Protein AF-A0A923UBF4-F1 (afdb_monomer_lite)

pLDDT: mean 89.64, std 10.94, range [40.44, 98.44]

Secondary structure (DSSP, 8-state):
-EEEEEEEHHHHHHHHHHS-B-EEETTEEHHHHSSEE-B-TTTHHHHHHHHTTT--S-EEEEEEEHHHHHHTT-EEEEEE-SSS-EEEEEES-B-GGGEEEEEEEEEETTEEEEPP--------S-TTT--HHHHHHHHHHHH-HHHHH-HHHHHHHEEEEEEEE-TTS-EEEHHHHHHHGGGSPP-TTPEEEEEEEEEEETTEEEEEEEEEETTEEEEEEEEEEEETTEEEEEEEEEEEPPP-

Sequence (244 aa):
MALLHIAHAEDWGATVSTGEYRVSTRGALLDEVGFIHASSSEQVGLVAGFAFAGDLADLVVLVIDDAELRSHGIAVRYQDGGNGTLYPHIFGALRSHFVSEVRPAGFVDGRFAWLRSGGAETFEGSIAETDVAGAVAAELRLLDPEVRRDRAAVDGMLAPDFTETGDSGRLCGRAEFLDAMGGVPSTTGVVMSGLEAQVPGPGLVLVRYVSTLHGSSMRRSSLWGQTTGGWRVQFHQGTALAKA

Structure (mmCIF, N/CA/C/O backbone):
data_AF-A0A923UBF4-F1
#
_entry.id   AF-A0A923UBF4-F1
#
loop_
_atom_site.group_PDB
_atom_site.id
_atom_site.type_symbol
_atom_site.label_atom_id
_atom_site.label_alt_id
_atom_site.label_comp_id
_atom_site.label_asym_id
_atom_site.label_entity_id
_atom_site.label_seq_id
_atom_site.pdbx_PDB_ins_code
_atom_site.Cartn_x
_atom_site.Cartn_y
_atom_site.Cartn_z
_atom_site.occupancy
_atom_site.B_iso_or_equiv
_atom_site.auth_seq_id
_atom_site.auth_comp_id
_atom_site.auth_asym_id
_atom_site.auth_atom_id
_atom_site.pdbx_PDB_model_num
ATOM 1 N N . MET A 1 1 ? -1.782 14.206 12.189 1.00 78.81 1 MET A N 1
ATOM 2 C CA . MET A 1 1 ? -1.199 12.843 12.121 1.00 78.81 1 MET A CA 1
ATOM 3 C C . MET A 1 1 ? -2.326 11.895 11.761 1.00 78.81 1 MET A C 1
ATOM 5 O O . MET A 1 1 ? -3.442 12.160 12.182 1.00 78.81 1 MET A O 1
ATOM 9 N N . ALA A 1 2 ? -2.069 10.845 10.983 1.00 92.44 2 ALA A N 1
ATOM 10 C CA . ALA A 1 2 ? -3.104 9.859 10.687 1.00 92.44 2 ALA A CA 1
ATOM 11 C C . ALA A 1 2 ? -3.287 8.900 11.874 1.00 92.44 2 ALA A C 1
ATOM 13 O O . ALA A 1 2 ? -2.298 8.459 12.465 1.00 92.44 2 ALA A O 1
ATOM 14 N N . LEU A 1 3 ? -4.536 8.585 12.208 1.00 97.81 3 LEU A N 1
ATOM 15 C CA . LEU A 1 3 ? -4.898 7.532 13.159 1.00 97.81 3 LEU A CA 1
ATOM 16 C C . LEU A 1 3 ? -5.369 6.308 12.380 1.00 97.81 3 LEU A C 1
ATOM 18 O O . LEU A 1 3 ? -6.000 6.447 11.336 1.00 97.81 3 LEU A O 1
ATOM 22 N N . LEU A 1 4 ? -5.079 5.115 12.886 1.00 98.44 4 LEU A N 1
ATOM 23 C CA . LEU A 1 4 ? -5.439 3.860 12.237 1.00 98.44 4 LEU A CA 1
ATOM 24 C C . LEU A 1 4 ? -6.446 3.090 13.086 1.00 98.44 4 LEU A C 1
ATOM 26 O O . LEU A 1 4 ? -6.171 2.796 14.252 1.00 98.44 4 LEU A O 1
ATOM 30 N N . HIS A 1 5 ? -7.579 2.726 12.493 1.00 98.31 5 HIS A N 1
ATOM 31 C CA . HIS A 1 5 ? -8.593 1.874 13.115 1.00 98.31 5 HIS A CA 1
ATOM 32 C C . HIS A 1 5 ? -8.802 0.609 12.278 1.00 98.31 5 HIS A C 1
ATOM 34 O O . HIS A 1 5 ? -9.034 0.707 11.076 1.00 98.31 5 HIS A O 1
ATOM 40 N N . ILE A 1 6 ? -8.714 -0.566 12.904 1.00 98.19 6 ILE A N 1
ATOM 41 C CA . ILE A 1 6 ? -8.971 -1.856 12.248 1.00 98.19 6 ILE A CA 1
ATOM 42 C C . ILE A 1 6 ? -10.465 -2.156 12.356 1.00 98.19 6 ILE A C 1
ATOM 44 O O . ILE A 1 6 ? -11.010 -2.158 13.459 1.00 98.19 6 ILE A O 1
ATOM 48 N N . ALA A 1 7 ? -11.096 -2.440 11.222 1.00 97.31 7 ALA A N 1
ATOM 49 C CA . ALA A 1 7 ? -12.513 -2.748 11.101 1.00 97.31 7 ALA A CA 1
ATOM 50 C C . ALA A 1 7 ? -12.710 -4.026 10.279 1.00 97.31 7 ALA A C 1
ATOM 52 O O . ALA A 1 7 ? -11.898 -4.327 9.399 1.00 97.31 7 ALA A O 1
ATOM 53 N N . HIS A 1 8 ? -13.815 -4.740 10.494 1.00 97.00 8 HIS A N 1
ATOM 54 C CA . HIS A 1 8 ? -14.282 -5.669 9.467 1.00 97.00 8 HIS A CA 1
ATOM 55 C C . HIS A 1 8 ? -14.772 -4.870 8.256 1.00 97.00 8 HIS A C 1
ATOM 57 O O . HIS A 1 8 ? -15.405 -3.818 8.399 1.00 97.00 8 HIS A O 1
ATOM 63 N N . ALA A 1 9 ? -14.495 -5.373 7.055 1.00 94.56 9 ALA A N 1
ATOM 64 C CA . ALA A 1 9 ? -14.913 -4.740 5.808 1.00 94.56 9 ALA A CA 1
ATOM 65 C C . ALA A 1 9 ? -16.443 -4.578 5.734 1.00 94.56 9 ALA A C 1
ATOM 67 O O . ALA A 1 9 ? -16.930 -3.557 5.251 1.00 94.56 9 ALA A O 1
ATOM 68 N N . GLU A 1 10 ? -17.190 -5.554 6.259 1.00 94.31 10 GLU A N 1
ATOM 69 C CA . GLU A 1 10 ? -18.655 -5.531 6.330 1.00 94.31 10 GLU A CA 1
ATOM 70 C C . GLU A 1 10 ? -19.173 -4.408 7.241 1.00 94.31 10 GLU A C 1
ATOM 72 O O . GLU A 1 10 ? -20.000 -3.603 6.807 1.00 94.31 10 GLU A O 1
ATOM 77 N N . ASP A 1 11 ? -18.632 -4.295 8.460 1.00 95.19 11 ASP A N 1
ATOM 78 C CA . ASP A 1 11 ? -19.011 -3.253 9.425 1.00 95.19 11 ASP A CA 1
ATOM 79 C C . ASP A 1 11 ? -18.765 -1.851 8.850 1.00 95.19 11 ASP A C 1
ATOM 81 O O . ASP A 1 11 ? -19.608 -0.955 8.958 1.00 95.19 11 ASP A O 1
ATOM 85 N N . TRP A 1 12 ? -17.619 -1.653 8.187 1.00 95.56 12 TRP A N 1
ATOM 86 C CA . TRP A 1 12 ? -17.338 -0.390 7.509 1.00 95.56 12 TRP A CA 1
ATOM 87 C C . TRP A 1 12 ? -18.279 -0.156 6.321 1.00 95.56 12 TRP A C 1
ATOM 89 O O . TRP A 1 12 ? -18.820 0.943 6.182 1.00 95.56 12 TRP A O 1
ATOM 99 N N . GLY A 1 13 ? -18.533 -1.176 5.499 1.00 90.38 13 GLY A N 1
ATOM 100 C CA . GLY A 1 13 ? -19.440 -1.092 4.353 1.00 90.38 13 GLY A CA 1
ATOM 101 C C . GLY A 1 13 ? -20.871 -0.708 4.740 1.00 90.38 13 GLY A C 1
ATOM 102 O O . GLY A 1 13 ? -21.506 0.092 4.046 1.00 90.38 13 GLY A O 1
ATOM 103 N N . ALA A 1 14 ? -21.359 -1.182 5.890 1.00 88.94 14 ALA A N 1
ATOM 104 C CA . ALA A 1 14 ? -22.678 -0.828 6.415 1.00 88.94 14 ALA A CA 1
ATOM 105 C C . ALA A 1 14 ? -22.830 0.682 6.703 1.00 88.94 14 ALA A C 1
ATOM 107 O O . ALA A 1 14 ? -23.940 1.218 6.591 1.00 88.94 14 ALA A O 1
ATOM 108 N N . THR A 1 15 ? -21.722 1.392 6.963 1.00 86.75 15 THR A N 1
ATOM 109 C CA . THR A 1 15 ? -21.682 2.851 7.201 1.00 86.75 15 THR A CA 1
ATOM 110 C C . THR A 1 15 ? -22.289 3.660 6.059 1.00 86.75 15 THR A C 1
ATOM 112 O O . THR A 1 15 ? -22.842 4.735 6.291 1.00 86.75 15 THR A O 1
ATOM 115 N N . VAL A 1 16 ? -22.244 3.146 4.824 1.00 71.81 16 VAL A N 1
ATOM 116 C CA . VAL A 1 16 ? -22.868 3.797 3.657 1.00 71.81 16 VAL A CA 1
ATOM 117 C C . VAL A 1 16 ? -24.368 4.013 3.878 1.00 71.81 16 VAL A C 1
ATOM 119 O O . VAL A 1 16 ? -24.915 5.028 3.453 1.00 71.81 16 VAL A O 1
ATOM 122 N N . SER A 1 17 ? -25.027 3.077 4.562 1.00 72.25 17 SER A N 1
ATOM 123 C CA . SER A 1 17 ? -26.467 3.130 4.825 1.00 72.25 17 SER A CA 1
ATOM 124 C C . SER A 1 17 ? -26.828 3.897 6.101 1.00 72.25 17 SER A C 1
ATOM 126 O O . SER A 1 17 ? -27.875 4.540 6.151 1.00 72.25 17 SER A O 1
ATOM 128 N N . THR A 1 18 ? -25.969 3.856 7.123 1.00 82.56 18 THR A N 1
ATOM 129 C CA . THR A 1 18 ? -26.240 4.451 8.442 1.00 82.56 18 THR A CA 1
ATOM 130 C C . THR A 1 18 ? -25.733 5.887 8.572 1.00 82.56 18 THR A C 1
ATOM 132 O O . THR A 1 18 ? -26.210 6.629 9.428 1.00 82.56 18 THR A O 1
ATOM 135 N N . GLY A 1 19 ? -24.752 6.285 7.755 1.00 88.88 19 GLY A N 1
ATOM 136 C CA . GLY A 1 19 ? -24.066 7.577 7.827 1.00 88.88 19 GLY A CA 1
ATOM 137 C C . GLY A 1 19 ? -23.050 7.698 8.971 1.00 88.88 19 GLY A C 1
ATOM 138 O O . GLY A 1 19 ? -22.277 8.656 8.989 1.00 88.88 19 GLY A O 1
ATOM 139 N N . GLU A 1 20 ? -23.020 6.737 9.898 1.00 93.81 20 GLU A N 1
ATOM 140 C CA . GLU A 1 20 ? -22.115 6.702 11.048 1.00 93.81 20 GLU A CA 1
ATOM 141 C C . GLU A 1 20 ? -21.616 5.282 11.325 1.00 93.81 20 GLU A C 1
ATOM 143 O O . GLU A 1 20 ? -22.396 4.329 11.403 1.00 93.81 20 GLU A O 1
ATOM 148 N N . TYR A 1 21 ? -20.308 5.167 11.526 1.00 97.31 21 TYR A N 1
ATOM 149 C CA . TYR A 1 21 ? -19.619 3.963 11.960 1.00 97.31 21 TYR A CA 1
ATOM 150 C C . TYR A 1 21 ? -19.393 4.017 13.472 1.00 97.31 21 TYR A C 1
ATOM 152 O O . TYR A 1 21 ? -18.857 4.999 14.000 1.00 97.31 21 TYR A O 1
ATOM 160 N N . ARG A 1 22 ? -19.816 2.959 14.172 1.00 97.31 22 ARG A N 1
ATOM 161 C CA . ARG A 1 22 ? -19.872 2.913 15.643 1.00 97.31 22 ARG A CA 1
ATOM 162 C C . ARG A 1 22 ? -19.206 1.676 16.250 1.00 97.31 22 ARG A C 1
ATOM 164 O O . ARG A 1 22 ? -19.372 1.446 17.440 1.00 97.31 22 ARG A O 1
ATOM 171 N N . VAL A 1 23 ? -18.469 0.872 15.485 1.00 97.75 23 VAL A N 1
ATOM 172 C CA . VAL A 1 23 ? -17.728 -0.269 16.047 1.00 97.75 23 VAL A CA 1
ATOM 173 C C . VAL A 1 23 ? -16.421 0.243 16.655 1.00 97.75 23 VAL A C 1
ATOM 175 O O . VAL A 1 23 ? -15.685 1.001 16.029 1.00 97.75 23 VAL A O 1
ATOM 178 N N . SER A 1 24 ? -16.149 -0.119 17.908 1.00 97.75 24 SER A N 1
ATOM 179 C CA . SER A 1 24 ? -14.971 0.355 18.638 1.00 97.75 24 SER A CA 1
ATOM 180 C C . SER A 1 24 ? -13.737 -0.506 18.397 1.00 97.75 24 SER A C 1
ATOM 182 O O . SER A 1 24 ? -12.632 0.015 18.245 1.00 97.75 24 SER A O 1
ATOM 184 N N . THR A 1 25 ? -13.933 -1.819 18.399 1.00 96.56 25 THR A N 1
ATOM 185 C CA . THR A 1 25 ? -12.965 -2.869 18.069 1.00 96.56 25 THR A CA 1
ATOM 186 C C . THR A 1 25 ? -13.760 -4.158 17.831 1.00 96.56 25 THR A C 1
ATOM 188 O O . THR A 1 25 ? -14.991 -4.151 17.934 1.00 96.56 25 THR A O 1
ATOM 191 N N . ARG A 1 26 ? -13.099 -5.280 17.539 1.00 95.38 26 ARG A N 1
ATOM 192 C CA . ARG A 1 26 ? -13.777 -6.571 17.382 1.00 95.38 26 ARG A CA 1
ATOM 193 C C . ARG A 1 26 ? -14.660 -6.888 18.594 1.00 95.38 26 ARG A C 1
ATOM 195 O O . ARG A 1 26 ? -14.170 -7.023 19.713 1.00 95.38 26 ARG A O 1
ATOM 202 N N . GLY A 1 27 ? -15.959 -7.053 18.341 1.00 94.12 27 GLY A N 1
ATOM 203 C CA . GLY A 1 27 ? -16.941 -7.461 19.346 1.00 94.12 27 GLY A CA 1
ATOM 204 C C . GLY A 1 27 ? -17.325 -6.388 20.369 1.00 94.12 27 GLY A C 1
ATOM 205 O O . GLY A 1 27 ? -17.912 -6.745 21.385 1.00 94.12 27 GLY A O 1
ATOM 206 N N . ALA A 1 28 ? -17.000 -5.111 20.132 1.00 96.88 28 ALA A N 1
ATOM 207 C CA . ALA A 1 28 ? -17.383 -4.013 21.019 1.00 96.88 28 ALA A CA 1
ATOM 208 C C . ALA A 1 28 ? -17.810 -2.765 20.235 1.00 96.88 28 ALA A C 1
ATOM 210 O O . ALA A 1 28 ? -17.137 -2.348 19.286 1.00 96.88 28 ALA A O 1
ATOM 211 N N . LEU A 1 29 ? -18.896 -2.129 20.666 1.00 97.50 29 LEU A N 1
ATOM 212 C CA . LEU A 1 29 ? -19.428 -0.898 20.084 1.00 97.50 29 LEU A CA 1
ATOM 213 C C . LEU A 1 29 ? -18.971 0.348 20.852 1.00 97.50 29 LEU A C 1
ATOM 215 O O . LEU A 1 29 ? -18.694 0.315 22.051 1.00 97.50 29 LEU A O 1
ATOM 219 N N . LEU A 1 30 ? -18.956 1.486 20.158 1.00 97.75 30 LEU A N 1
ATOM 220 C CA . LEU A 1 30 ? -18.719 2.816 20.718 1.00 97.75 30 LEU A CA 1
ATOM 221 C C . LEU A 1 30 ? -19.652 3.098 21.899 1.00 97.75 30 LEU A C 1
ATOM 223 O O . LEU A 1 30 ? -19.206 3.623 22.912 1.00 97.75 30 LEU A O 1
ATOM 227 N N . ASP A 1 31 ? -20.928 2.735 21.780 1.00 97.19 31 ASP A N 1
ATOM 228 C CA . ASP A 1 31 ? -21.933 3.002 22.813 1.00 97.19 31 ASP A CA 1
ATOM 229 C C . ASP A 1 31 ? -21.735 2.145 24.076 1.00 97.19 31 ASP A C 1
ATOM 231 O O . ASP A 1 31 ? -22.227 2.501 25.145 1.00 97.19 31 ASP A O 1
ATOM 235 N N . GLU A 1 32 ? -20.980 1.048 23.975 1.00 97.38 32 GLU A N 1
ATOM 236 C CA . GLU A 1 32 ? -20.673 0.152 25.094 1.00 97.38 32 GLU A CA 1
ATOM 237 C C . GLU A 1 32 ? -19.403 0.580 25.836 1.00 97.38 32 GLU A C 1
ATOM 239 O O . GLU A 1 32 ? -19.363 0.543 27.066 1.00 97.38 32 GLU A O 1
ATOM 244 N N . VAL A 1 33 ? -18.363 0.994 25.102 1.00 97.12 33 VAL A N 1
ATOM 245 C CA . VAL A 1 33 ? -17.039 1.290 25.686 1.00 97.12 33 VAL A CA 1
ATOM 246 C C . VAL A 1 33 ? -16.720 2.787 25.782 1.00 97.12 33 VAL A C 1
ATOM 248 O O . VAL A 1 33 ? -15.808 3.182 26.506 1.00 97.12 33 VAL A O 1
ATOM 251 N N . GLY A 1 34 ? -17.476 3.640 25.085 1.00 97.88 34 GLY A N 1
ATOM 252 C CA . GLY A 1 34 ? -17.394 5.104 25.147 1.00 97.88 34 GLY A CA 1
ATOM 253 C C . GLY A 1 34 ? -16.393 5.763 24.190 1.00 97.88 34 GLY A C 1
ATOM 254 O O . GLY A 1 34 ? -16.319 6.992 24.146 1.00 97.88 34 GLY A O 1
ATOM 255 N N . PHE A 1 35 ? -15.627 4.985 23.424 1.00 98.25 35 PHE A N 1
ATOM 256 C CA . PHE A 1 35 ? -14.692 5.474 22.404 1.00 98.25 35 PHE A CA 1
ATOM 257 C C . PHE A 1 35 ? -14.427 4.410 21.331 1.00 98.25 35 PHE A C 1
ATOM 259 O O . PHE A 1 35 ? -14.696 3.233 21.546 1.00 98.25 35 PHE A O 1
ATOM 266 N N . ILE A 1 36 ? -13.875 4.803 20.184 1.00 98.44 36 ILE A N 1
ATOM 267 C CA . ILE A 1 36 ? -13.335 3.898 19.160 1.00 98.44 36 ILE A CA 1
ATOM 268 C C . ILE A 1 36 ? -11.829 3.736 19.387 1.00 98.44 36 ILE A C 1
ATOM 270 O O . ILE A 1 36 ? -11.115 4.732 19.556 1.00 98.44 36 ILE A O 1
ATOM 274 N N . HIS A 1 37 ? -11.348 2.490 19.408 1.00 98.38 37 HIS A N 1
ATOM 275 C CA . HIS A 1 37 ? -9.924 2.195 19.552 1.00 98.38 37 HIS A CA 1
ATOM 276 C C . HIS A 1 37 ? -9.196 2.543 18.255 1.00 98.38 37 HIS A C 1
ATOM 278 O O . HIS A 1 37 ? -9.579 2.089 17.177 1.00 98.38 37 HIS A O 1
ATOM 284 N N . ALA A 1 38 ? -8.120 3.313 18.352 1.00 98.00 38 ALA A N 1
ATOM 285 C CA . ALA A 1 38 ? -7.234 3.588 17.236 1.00 98.00 38 ALA A CA 1
ATOM 286 C C . ALA A 1 38 ? -5.779 3.294 17.624 1.00 98.00 38 ALA A C 1
ATOM 288 O O . ALA A 1 38 ? -5.449 2.963 18.763 1.00 98.00 38 ALA A O 1
ATOM 289 N N . SER A 1 39 ? -4.892 3.397 16.644 1.00 97.88 39 SER A N 1
ATOM 290 C CA . SER A 1 39 ? -3.470 3.092 16.767 1.00 97.88 39 SER A CA 1
ATOM 291 C C . SER A 1 39 ? -2.645 3.991 15.847 1.00 97.88 39 SER A C 1
ATOM 293 O O . SER A 1 39 ? -3.176 4.591 14.909 1.00 97.88 39 SER A O 1
ATOM 295 N N . SER A 1 40 ? -1.347 4.111 16.113 1.00 95.62 40 SER A N 1
ATOM 296 C CA . SER A 1 40 ? -0.390 4.645 15.139 1.00 95.62 40 SER A CA 1
ATOM 297 C C . SER A 1 40 ? 0.037 3.581 14.115 1.00 95.62 40 SER A C 1
ATOM 299 O O . SER A 1 40 ? -0.253 2.390 14.269 1.00 95.62 40 SER A O 1
ATOM 301 N N . SER A 1 41 ? 0.792 3.991 13.091 1.00 92.19 41 SER A N 1
ATOM 302 C CA . SER A 1 41 ? 1.424 3.089 12.113 1.00 92.19 41 SER A CA 1
ATOM 303 C C . SER A 1 41 ? 2.330 2.036 12.747 1.00 92.19 41 SER A C 1
ATOM 305 O O . SER A 1 41 ? 2.401 0.911 12.258 1.00 92.19 41 SER A O 1
ATOM 307 N N . GLU A 1 42 ? 3.004 2.379 13.840 1.00 92.62 42 GLU A N 1
ATOM 308 C CA . GLU A 1 42 ? 3.909 1.482 14.564 1.00 92.62 42 GLU A CA 1
ATOM 309 C C . GLU A 1 42 ? 3.137 0.495 15.452 1.00 92.62 42 GLU A C 1
ATOM 311 O O . GLU A 1 42 ? 3.630 -0.589 15.758 1.00 92.62 42 GLU A O 1
ATOM 316 N N . GLN A 1 43 ? 1.922 0.865 15.863 1.00 95.88 43 GLN A N 1
ATOM 317 C CA . GLN A 1 43 ? 1.093 0.105 16.798 1.00 95.88 43 GLN A CA 1
ATOM 318 C C . GLN A 1 43 ? 0.124 -0.857 16.101 1.00 95.88 43 GLN A C 1
ATOM 320 O O . GLN A 1 43 ? -0.188 -1.908 16.662 1.00 95.88 43 GLN A O 1
ATOM 325 N N . VAL A 1 44 ? -0.352 -0.530 14.894 1.00 96.38 44 VAL A N 1
ATOM 326 C CA . VAL A 1 44 ? -1.452 -1.252 14.224 1.00 96.38 44 VAL A CA 1
ATOM 327 C C . VAL A 1 44 ? -1.214 -2.758 14.098 1.00 96.38 44 VAL A C 1
ATOM 329 O O . VAL A 1 44 ? -2.129 -3.537 14.337 1.00 96.38 44 VAL A O 1
ATOM 332 N N . GLY A 1 45 ? 0.019 -3.195 13.818 1.00 94.50 45 GLY A N 1
ATOM 333 C CA . GLY A 1 45 ? 0.341 -4.622 13.722 1.00 94.50 45 GLY A CA 1
ATOM 334 C C . GLY A 1 45 ? 0.225 -5.363 15.060 1.00 94.50 45 GLY A C 1
ATOM 335 O O . GLY A 1 45 ? -0.242 -6.501 15.094 1.00 94.50 45 GLY A O 1
ATOM 336 N N . LEU A 1 46 ? 0.599 -4.710 16.167 1.00 93.81 46 LEU A N 1
ATOM 337 C CA . 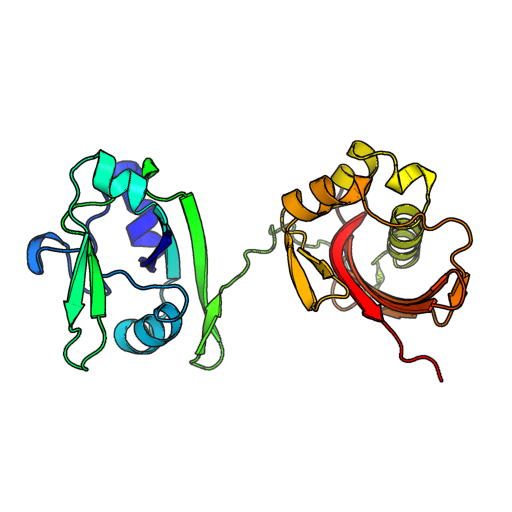LEU A 1 46 ? 0.445 -5.261 17.519 1.00 93.81 46 LEU A CA 1
ATOM 338 C C . LEU A 1 46 ? -1.033 -5.331 17.915 1.00 93.81 46 LEU A C 1
ATOM 340 O O . LEU A 1 46 ? -1.482 -6.358 18.420 1.00 93.81 46 LEU A O 1
ATOM 344 N N . VAL A 1 47 ? -1.793 -4.264 17.642 1.00 94.88 47 VAL A N 1
ATOM 345 C CA . VAL A 1 47 ? -3.238 -4.205 17.919 1.00 94.88 47 VAL A CA 1
ATOM 346 C C . VAL A 1 47 ? -3.990 -5.256 17.105 1.00 94.88 47 VAL A C 1
ATOM 348 O O . VAL A 1 47 ? -4.827 -5.961 17.662 1.00 94.88 47 VAL A O 1
ATOM 351 N N . ALA A 1 48 ? -3.646 -5.425 15.824 1.00 95.94 48 ALA A N 1
ATOM 352 C CA . ALA A 1 48 ? -4.201 -6.476 14.980 1.00 95.94 48 ALA A CA 1
ATOM 353 C C . ALA A 1 48 ? -3.964 -7.857 15.597 1.00 95.94 48 ALA A C 1
ATOM 355 O O . ALA A 1 48 ? -4.917 -8.600 15.815 1.00 95.94 48 ALA A O 1
ATOM 356 N N . GLY A 1 49 ? -2.714 -8.187 15.937 1.00 95.00 49 GLY A N 1
ATOM 357 C CA . GLY A 1 49 ? -2.375 -9.481 16.534 1.00 95.00 49 GLY A CA 1
ATOM 358 C C . GLY A 1 49 ? -3.081 -9.747 17.867 1.00 95.00 49 GLY A C 1
ATOM 359 O O . GLY A 1 49 ? -3.451 -10.883 18.143 1.00 95.00 49 GLY A O 1
ATOM 360 N N . PHE A 1 50 ? -3.303 -8.713 18.678 1.00 93.62 50 PHE A N 1
ATOM 361 C CA . PHE A 1 50 ? -4.008 -8.851 19.951 1.00 93.62 50 PHE A CA 1
ATOM 362 C C . PHE A 1 50 ? -5.523 -9.025 19.776 1.00 93.62 50 PHE A C 1
ATOM 364 O O . PHE A 1 50 ? -6.110 -9.914 20.388 1.00 93.62 50 PHE A O 1
ATOM 371 N N . ALA A 1 51 ? -6.156 -8.178 18.961 1.00 94.75 51 ALA A N 1
ATOM 372 C CA . ALA A 1 51 ? -7.613 -8.092 18.895 1.00 94.75 51 ALA A CA 1
ATOM 373 C C . ALA A 1 51 ? -8.240 -8.942 17.779 1.00 94.75 51 ALA A C 1
ATOM 375 O O . ALA A 1 51 ? -9.374 -9.372 17.940 1.00 94.75 51 ALA A O 1
ATOM 376 N N . PHE A 1 52 ? -7.529 -9.206 16.678 1.00 96.19 52 PHE A N 1
ATOM 377 C CA . PHE A 1 52 ? -8.084 -9.806 15.454 1.00 96.19 52 PHE A CA 1
ATOM 378 C C . PHE A 1 52 ? -7.388 -11.109 15.021 1.00 96.19 52 PHE A C 1
ATOM 380 O O . PHE A 1 52 ? -7.721 -11.666 13.977 1.00 96.19 52 PHE A O 1
ATOM 387 N N . ALA A 1 53 ? -6.427 -11.637 15.785 1.00 93.44 53 ALA A N 1
ATOM 388 C CA . ALA A 1 53 ? -5.796 -12.908 15.428 1.00 93.44 53 ALA A CA 1
ATOM 389 C C . ALA A 1 53 ? -6.821 -14.057 15.369 1.00 93.44 53 ALA A C 1
ATOM 391 O O . ALA A 1 53 ? -7.664 -14.220 16.254 1.00 93.44 53 ALA A O 1
ATOM 392 N N . GLY A 1 54 ? -6.735 -14.866 14.310 1.00 90.62 54 GLY A N 1
ATOM 393 C CA . GLY A 1 54 ? -7.666 -15.968 14.055 1.00 90.62 54 GLY A CA 1
ATOM 394 C C . GLY A 1 54 ? -9.051 -15.528 13.576 1.00 90.62 54 GLY A C 1
ATOM 395 O O . GLY A 1 54 ? -9.930 -16.380 13.457 1.00 90.62 54 GLY A O 1
ATOM 396 N N . ASP A 1 55 ? -9.261 -14.233 13.316 1.00 91.12 55 ASP A N 1
ATOM 397 C CA . ASP A 1 55 ? -10.435 -13.793 12.573 1.00 91.12 55 ASP A CA 1
ATOM 398 C C . ASP A 1 55 ? -10.362 -14.252 11.117 1.00 91.12 55 ASP A C 1
ATOM 400 O O . ASP A 1 55 ? -9.296 -14.211 10.499 1.00 91.12 55 ASP A O 1
ATOM 404 N N . LEU A 1 56 ? -11.499 -14.697 10.592 1.00 89.44 56 LEU A N 1
ATOM 405 C CA . LEU A 1 56 ? -11.642 -15.126 9.203 1.00 89.44 56 LEU A CA 1
ATOM 406 C C . LEU A 1 56 ? -12.403 -14.096 8.363 1.00 89.44 56 LEU A C 1
ATOM 408 O O . LEU A 1 56 ? -12.494 -14.273 7.150 1.00 89.44 56 LEU A O 1
ATOM 412 N N . ALA A 1 57 ? -12.968 -13.060 8.989 1.00 92.50 57 ALA A N 1
ATOM 413 C CA . ALA A 1 57 ? -13.610 -11.968 8.280 1.00 92.50 57 ALA A CA 1
ATOM 414 C C . ALA A 1 57 ? -12.572 -11.089 7.569 1.00 92.50 57 ALA A C 1
ATOM 416 O O . ALA A 1 57 ? -11.447 -10.905 8.044 1.00 92.50 57 ALA A O 1
ATOM 417 N N . ASP A 1 58 ? -12.978 -10.504 6.444 1.00 92.81 58 ASP A N 1
ATOM 418 C CA . ASP A 1 58 ? -12.150 -9.546 5.721 1.00 92.81 58 ASP A CA 1
ATOM 419 C C . ASP A 1 58 ? -11.932 -8.292 6.572 1.00 92.81 58 ASP A C 1
ATOM 421 O O . ASP A 1 58 ? -12.885 -7.695 7.083 1.00 92.81 58 ASP A O 1
ATOM 425 N N . LEU A 1 59 ? -10.672 -7.872 6.707 1.00 96.12 59 LEU A N 1
ATOM 426 C CA . LEU A 1 59 ? -10.298 -6.695 7.483 1.00 96.12 59 LEU A CA 1
ATOM 427 C C . LEU A 1 59 ? -9.923 -5.528 6.571 1.00 96.12 59 LEU A C 1
ATOM 429 O O . LEU A 1 59 ? -9.296 -5.672 5.518 1.00 96.12 59 LEU A O 1
ATOM 433 N N . VAL A 1 60 ? -10.254 -4.331 7.037 1.00 96.44 60 VAL A N 1
ATOM 434 C CA . VAL A 1 60 ? -9.736 -3.074 6.506 1.00 96.44 60 VAL A CA 1
ATOM 435 C C . VAL A 1 60 ? -9.152 -2.251 7.642 1.00 96.44 60 VAL A C 1
ATOM 437 O O . VAL A 1 60 ? -9.561 -2.360 8.797 1.00 96.44 60 VAL A O 1
ATOM 440 N N . VAL A 1 61 ? -8.196 -1.392 7.315 1.00 97.62 61 VAL A N 1
ATOM 441 C CA . VAL A 1 61 ? -7.734 -0.344 8.216 1.00 97.62 61 VAL A CA 1
ATOM 442 C C . VAL A 1 61 ? -8.163 0.998 7.653 1.00 97.62 61 VAL A C 1
ATOM 444 O O . VAL A 1 61 ? -7.806 1.362 6.529 1.00 97.62 61 VAL A O 1
ATOM 447 N N . LEU A 1 62 ? -8.926 1.731 8.453 1.00 97.31 62 LEU A N 1
ATOM 448 C CA . LEU A 1 62 ? -9.337 3.097 8.171 1.00 97.31 62 LEU A CA 1
ATOM 449 C C . LEU A 1 62 ? -8.182 4.029 8.542 1.00 97.31 62 LEU A C 1
ATOM 451 O O . LEU A 1 62 ? -7.746 4.048 9.697 1.00 97.31 62 LEU A O 1
ATOM 455 N N . VAL A 1 63 ? -7.694 4.791 7.568 1.00 97.12 63 VAL A N 1
ATOM 456 C CA . VAL A 1 63 ? -6.738 5.879 7.778 1.00 97.12 63 VAL A CA 1
ATOM 457 C C . VAL A 1 63 ? -7.544 7.143 8.042 1.00 97.12 63 VAL A C 1
ATOM 459 O O . VAL A 1 63 ? -8.234 7.647 7.160 1.00 97.12 63 VAL A O 1
ATOM 462 N N . ILE A 1 64 ? -7.501 7.617 9.280 1.00 97.69 64 ILE A N 1
ATOM 463 C CA . ILE A 1 64 ? -8.367 8.679 9.790 1.00 97.69 64 ILE A CA 1
ATOM 464 C C . ILE A 1 64 ? -7.560 9.964 9.973 1.00 97.69 64 ILE A C 1
ATOM 466 O O . ILE A 1 64 ? -6.456 9.943 10.528 1.00 97.69 64 ILE A O 1
ATOM 470 N N . ASP A 1 65 ? -8.126 11.090 9.548 1.00 96.12 65 ASP A N 1
ATOM 471 C CA . ASP A 1 65 ? -7.539 12.412 9.751 1.00 96.12 65 ASP A CA 1
ATOM 472 C C . ASP A 1 65 ? -7.862 12.955 11.160 1.00 96.12 65 ASP A C 1
ATOM 474 O O . ASP A 1 65 ? -8.981 13.382 11.449 1.00 96.12 65 ASP A O 1
ATOM 478 N N . ASP A 1 66 ? -6.866 12.952 12.057 1.00 96.19 66 ASP A N 1
ATOM 479 C CA . ASP A 1 66 ? -6.990 13.500 13.422 1.00 96.19 66 ASP A CA 1
ATOM 480 C C . ASP A 1 66 ? -7.348 14.994 13.437 1.00 96.19 66 ASP A C 1
ATOM 482 O O . ASP A 1 66 ? -8.070 15.449 14.326 1.00 96.19 66 ASP A O 1
ATOM 486 N N . ALA A 1 67 ? -6.855 15.777 12.472 1.00 95.62 67 ALA A N 1
ATOM 487 C CA . ALA A 1 67 ? -7.152 17.205 12.425 1.00 95.62 67 ALA A CA 1
ATOM 488 C C . ALA A 1 67 ? -8.623 17.438 12.060 1.00 95.62 67 ALA A C 1
ATOM 490 O O . ALA A 1 67 ? -9.272 18.293 12.668 1.00 95.62 67 ALA A O 1
ATOM 491 N N . GLU A 1 68 ? -9.157 16.634 11.140 1.00 96.50 68 GLU A N 1
ATOM 492 C CA . GLU A 1 68 ? -10.558 16.714 10.726 1.00 96.50 68 GLU A CA 1
ATOM 493 C C . GLU A 1 68 ? -11.523 16.248 11.827 1.00 96.50 68 GLU A C 1
ATOM 495 O O . GLU A 1 68 ? -12.561 16.872 12.055 1.00 96.50 68 GLU A O 1
ATOM 500 N N . LEU A 1 69 ? -11.161 15.209 12.589 1.00 97.31 69 LEU A N 1
ATOM 501 C CA . LEU A 1 69 ? -11.926 14.821 13.780 1.00 97.31 69 LEU A CA 1
ATOM 502 C C . LEU A 1 69 ? -12.019 15.977 14.783 1.00 97.31 69 LEU A C 1
ATOM 504 O O . LEU A 1 69 ? -13.104 16.328 15.260 1.00 97.31 69 LEU A O 1
ATOM 508 N N . ARG A 1 70 ? -10.872 16.590 15.095 1.00 96.50 70 ARG A N 1
ATOM 509 C CA . ARG A 1 70 ? -10.786 17.676 16.077 1.00 96.50 70 ARG A CA 1
ATOM 510 C C . ARG A 1 70 ? -11.510 18.936 15.608 1.00 96.50 70 ARG A C 1
ATOM 512 O O . ARG A 1 70 ? -12.130 19.597 16.441 1.00 96.50 70 ARG A O 1
ATOM 519 N N . SER A 1 71 ? -11.474 19.256 14.311 1.00 96.94 71 SER A N 1
ATOM 520 C CA . SER A 1 71 ? -12.206 20.399 13.736 1.00 96.94 71 SER A CA 1
ATOM 521 C C . SER A 1 71 ? -13.726 20.248 13.890 1.00 96.94 71 SER A C 1
ATOM 523 O O . SER A 1 71 ? -14.428 21.243 14.066 1.00 96.94 71 SER A O 1
ATOM 525 N N . HIS A 1 72 ? -14.215 19.005 13.944 1.00 97.31 72 HIS A N 1
ATOM 526 C CA . HIS A 1 72 ? -15.616 18.650 14.180 1.00 97.31 72 HIS A CA 1
ATOM 527 C C . HIS A 1 72 ? -15.956 18.402 15.660 1.00 97.31 72 HIS A C 1
ATOM 529 O O . HIS A 1 72 ? -17.040 17.916 15.981 1.00 97.31 72 HIS A O 1
ATOM 535 N N . GLY A 1 73 ? -15.049 18.742 16.581 1.00 97.44 73 GLY A N 1
ATOM 536 C CA . GLY A 1 73 ? -15.281 18.621 18.022 1.00 97.44 73 GLY A CA 1
ATOM 537 C C . GLY A 1 73 ? -15.200 17.192 18.564 1.00 97.44 73 GLY A C 1
ATOM 538 O O . GLY A 1 73 ? -15.550 16.968 19.725 1.00 97.44 73 GLY A O 1
ATOM 539 N N . ILE A 1 74 ? -14.716 16.228 17.774 1.00 98.06 74 ILE A N 1
ATOM 540 C CA . ILE A 1 74 ? -14.494 14.858 18.239 1.00 98.06 74 ILE A CA 1
ATOM 541 C C . ILE A 1 74 ? -13.162 14.811 18.987 1.00 98.06 74 ILE A C 1
ATOM 543 O O . ILE A 1 74 ? -12.092 15.096 18.443 1.00 98.06 74 ILE A O 1
ATOM 547 N N . ALA A 1 75 ? -13.221 14.465 20.273 1.00 97.94 75 ALA A N 1
ATOM 548 C CA . ALA A 1 75 ? -12.031 14.407 21.106 1.00 97.94 75 ALA A CA 1
ATOM 549 C C . ALA A 1 75 ? -11.223 13.136 20.818 1.00 97.94 75 ALA A C 1
ATOM 551 O O . ALA A 1 75 ? -11.753 12.029 20.875 1.00 97.94 75 ALA A O 1
ATOM 552 N N . VAL A 1 76 ? -9.916 13.296 20.609 1.00 98.12 76 VAL A N 1
ATOM 553 C CA . VAL A 1 76 ? -8.957 12.186 20.563 1.00 98.12 76 VAL A CA 1
ATOM 554 C C . VAL A 1 76 ? -8.018 12.302 21.756 1.00 98.12 76 VAL A C 1
ATOM 556 O O . VAL A 1 76 ? -7.327 13.320 21.915 1.00 98.12 76 VAL A O 1
ATOM 559 N N . ARG A 1 77 ? -8.006 11.271 22.608 1.00 97.75 77 ARG A N 1
ATOM 560 C CA . ARG A 1 77 ? -7.176 11.210 23.821 1.00 97.75 77 ARG A CA 1
ATOM 561 C C . ARG A 1 77 ? -6.252 10.008 23.762 1.00 97.75 77 ARG A C 1
ATOM 563 O O . ARG A 1 77 ? -6.674 8.928 23.379 1.00 97.75 77 ARG A O 1
ATOM 570 N N . TYR A 1 78 ? -5.017 10.204 24.198 1.00 97.19 78 TYR A N 1
ATOM 571 C CA . TYR A 1 78 ? -4.034 9.139 24.317 1.00 97.19 78 TYR A CA 1
ATOM 572 C C . TYR A 1 78 ? -4.091 8.577 25.734 1.00 97.19 78 TYR A C 1
ATOM 574 O O . TYR A 1 78 ? -3.848 9.310 26.695 1.00 97.19 78 TYR A O 1
ATOM 582 N N . GLN A 1 79 ? -4.473 7.311 25.867 1.00 96.31 79 GLN A N 1
ATOM 583 C CA . GLN A 1 79 ? -4.676 6.651 27.158 1.00 96.31 79 GLN A CA 1
ATOM 584 C C . GLN A 1 79 ? -3.892 5.341 27.216 1.00 96.31 79 GLN A C 1
ATOM 586 O O . GLN A 1 79 ? -3.642 4.719 26.187 1.00 96.31 79 GLN A O 1
ATOM 591 N N . ASP A 1 80 ? -3.471 4.950 28.418 1.00 93.69 80 ASP A N 1
ATOM 592 C CA . ASP A 1 80 ? -2.720 3.712 28.625 1.00 93.69 80 ASP A CA 1
ATOM 593 C C . ASP A 1 80 ? -3.610 2.497 28.331 1.00 93.69 80 ASP A C 1
ATOM 595 O O . ASP A 1 80 ? -4.692 2.362 28.906 1.00 93.69 80 ASP A O 1
ATOM 599 N N . GLY A 1 81 ? -3.134 1.613 27.453 1.00 84.81 81 GLY A N 1
ATOM 600 C CA . GLY A 1 81 ? -3.781 0.340 27.124 1.00 84.81 81 GLY A CA 1
ATOM 601 C C . GLY A 1 81 ? -3.614 -0.750 28.192 1.00 84.81 81 GLY A C 1
ATOM 602 O O . GLY A 1 81 ? -3.903 -1.913 27.922 1.00 84.81 81 GLY A O 1
ATOM 603 N N . GLY A 1 82 ? -3.104 -0.412 29.380 1.00 85.12 82 GLY A N 1
ATOM 604 C CA . GLY A 1 82 ? -2.819 -1.350 30.471 1.00 85.12 82 GLY A CA 1
ATOM 605 C C . GLY A 1 82 ? -1.426 -1.981 30.392 1.00 85.12 82 GLY A C 1
ATOM 606 O O . GLY A 1 82 ? -1.149 -2.958 31.086 1.00 85.12 82 GLY A O 1
ATOM 607 N N . ASN A 1 83 ? -0.548 -1.440 29.547 1.00 84.12 83 ASN A N 1
ATOM 608 C CA . ASN A 1 83 ? 0.813 -1.934 29.316 1.00 84.12 83 ASN A CA 1
ATOM 609 C C . ASN A 1 83 ? 1.865 -0.810 29.330 1.00 84.12 83 ASN A C 1
ATOM 611 O O . ASN A 1 83 ? 2.997 -1.021 28.892 1.00 84.12 83 ASN A O 1
ATOM 615 N N . GLY A 1 84 ? 1.498 0.388 29.798 1.00 90.38 84 GLY A N 1
ATOM 616 C CA . GLY A 1 84 ? 2.356 1.571 29.803 1.00 90.38 84 GLY A CA 1
ATOM 617 C C . GLY A 1 84 ? 2.494 2.245 28.435 1.00 90.38 84 GLY A C 1
ATOM 618 O O . GLY A 1 84 ? 3.197 3.249 28.324 1.00 90.38 84 GLY A O 1
ATOM 619 N N . THR A 1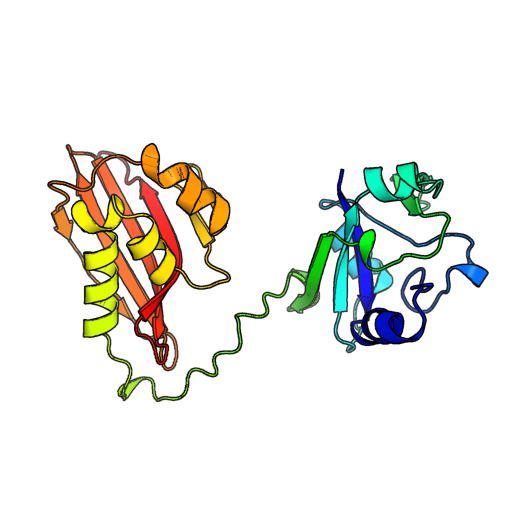 85 ? 1.841 1.721 27.392 1.00 92.94 85 THR A N 1
ATOM 620 C CA . THR A 1 85 ? 1.814 2.324 26.054 1.00 92.94 85 THR A CA 1
ATOM 621 C C . THR A 1 85 ? 0.524 3.107 25.871 1.00 92.94 85 THR A C 1
ATOM 623 O O . THR A 1 85 ? -0.567 2.613 26.152 1.00 92.94 85 THR A O 1
ATOM 626 N N . LEU A 1 86 ? 0.650 4.332 25.362 1.00 96.75 86 LEU A N 1
ATOM 627 C CA . LEU A 1 86 ? -0.498 5.175 25.062 1.00 96.75 86 LEU A CA 1
ATOM 628 C C . LEU A 1 86 ? -1.072 4.854 23.679 1.00 96.75 86 LEU A C 1
ATOM 630 O O . LEU A 1 86 ? -0.350 4.892 22.679 1.00 96.75 86 LEU A O 1
ATOM 634 N N . TYR A 1 87 ? -2.380 4.624 23.624 1.00 97.44 87 TYR A N 1
ATOM 635 C CA . TYR A 1 87 ? -3.143 4.423 22.395 1.00 97.44 87 TYR A CA 1
ATOM 636 C C . TYR A 1 87 ? -4.140 5.569 22.200 1.00 97.44 87 TYR A C 1
ATOM 638 O O . TYR A 1 87 ? -4.703 6.067 23.182 1.00 97.44 87 TYR A O 1
ATOM 646 N N . PRO A 1 88 ? -4.354 6.031 20.957 1.00 98.00 88 PRO A N 1
ATOM 647 C CA . PRO A 1 88 ? -5.380 7.017 20.669 1.00 98.00 88 PRO A CA 1
ATOM 648 C C . PRO A 1 88 ? -6.779 6.394 20.773 1.00 98.00 88 PRO A C 1
ATOM 650 O O . PRO A 1 88 ? -7.082 5.384 20.144 1.00 98.00 88 PRO A O 1
ATOM 653 N N . HIS A 1 89 ? -7.653 7.044 21.532 1.00 98.38 89 HIS A N 1
ATOM 654 C CA . HIS A 1 89 ? -9.073 6.730 21.652 1.00 98.38 89 HIS A CA 1
ATOM 655 C C . HIS A 1 89 ? -9.900 7.892 21.103 1.00 98.38 89 HIS A C 1
ATOM 657 O O . HIS A 1 89 ? -9.707 9.045 21.511 1.00 98.38 89 HIS A O 1
ATOM 663 N N . ILE A 1 90 ? -10.811 7.587 20.179 1.00 98.44 90 ILE A N 1
ATOM 664 C CA . ILE A 1 90 ? -11.661 8.560 19.483 1.00 98.44 90 ILE A CA 1
ATOM 665 C C . ILE A 1 90 ? -13.035 8.581 20.162 1.00 98.44 90 ILE A C 1
ATOM 667 O O . ILE A 1 90 ? -13.774 7.602 20.118 1.00 98.44 90 ILE A O 1
ATOM 671 N N . PHE A 1 91 ? -13.396 9.692 20.799 1.00 98.31 91 PHE A N 1
ATOM 672 C CA . PHE A 1 91 ? -14.640 9.835 21.567 1.00 98.31 91 PHE A CA 1
ATOM 673 C C . PHE A 1 91 ? -15.781 10.354 20.683 1.00 98.31 91 PHE A C 1
ATOM 675 O O . PHE A 1 91 ? -16.311 11.444 20.900 1.00 98.31 91 PHE A O 1
ATOM 682 N N . GLY A 1 92 ? -16.127 9.585 19.652 1.00 97.25 92 GLY A N 1
ATOM 683 C CA . GLY A 1 92 ? -17.200 9.908 18.715 1.00 97.25 92 GLY A CA 1
ATOM 684 C C . GLY A 1 92 ? -17.314 8.877 17.596 1.00 97.25 92 GLY A C 1
ATOM 685 O O . GLY A 1 92 ? -16.374 8.128 17.339 1.00 97.25 92 GLY A O 1
ATOM 686 N N . ALA A 1 93 ? -18.477 8.836 16.945 1.00 97.00 93 ALA A N 1
ATOM 687 C CA . ALA A 1 93 ? -18.699 7.988 15.779 1.00 97.00 93 ALA A CA 1
ATOM 688 C C . ALA A 1 93 ? -17.917 8.516 14.569 1.00 97.00 93 ALA A C 1
ATOM 690 O O . ALA A 1 93 ? -17.721 9.727 14.426 1.00 97.00 93 ALA A O 1
ATOM 691 N N . LEU A 1 94 ? -17.496 7.613 13.685 1.00 96.88 94 LEU A N 1
ATOM 692 C CA . LEU A 1 94 ? -16.788 7.989 12.465 1.00 96.88 94 LEU A CA 1
ATOM 693 C C . LEU A 1 94 ? -17.768 8.185 11.309 1.00 96.88 94 LEU A C 1
ATOM 695 O O . LEU A 1 94 ? -18.709 7.418 11.130 1.00 96.88 94 LEU A O 1
ATOM 699 N N . ARG A 1 95 ? -17.515 9.204 10.491 1.00 94.75 95 ARG A N 1
ATOM 700 C CA . ARG A 1 95 ? -18.178 9.444 9.209 1.00 94.75 95 ARG A CA 1
ATOM 701 C C . ARG A 1 95 ? -17.169 9.241 8.091 1.00 94.75 95 ARG A C 1
ATOM 703 O O . ARG A 1 95 ? -15.968 9.388 8.308 1.00 94.75 95 ARG A O 1
ATOM 710 N N . SER A 1 96 ? -17.655 8.945 6.888 1.00 91.50 96 SER A N 1
ATOM 711 C CA . SER A 1 96 ? -16.804 8.680 5.720 1.00 91.50 96 SER A CA 1
ATOM 712 C C . SER A 1 96 ? -15.798 9.796 5.437 1.00 91.50 96 SER A C 1
ATOM 714 O O . SER A 1 96 ? -14.657 9.503 5.112 1.00 91.50 96 SER A O 1
ATOM 716 N N . HIS A 1 97 ? -16.174 11.063 5.634 1.00 92.62 97 HIS A N 1
ATOM 717 C CA . HIS A 1 97 ? -15.284 12.200 5.383 1.00 92.62 97 HIS A CA 1
ATOM 718 C C . HIS A 1 97 ? -14.126 12.349 6.388 1.00 92.62 97 HIS A C 1
ATOM 720 O O . HIS A 1 97 ? -13.200 13.103 6.112 1.00 92.62 97 HIS A O 1
ATOM 726 N N . PHE A 1 98 ? -14.135 11.637 7.524 1.00 95.88 98 PHE A N 1
ATOM 727 C CA . PHE A 1 98 ? -12.975 11.578 8.427 1.00 95.88 98 PHE A CA 1
ATOM 728 C C . PHE A 1 98 ? -11.915 10.572 7.966 1.00 95.88 98 PHE A C 1
ATOM 730 O O . PHE A 1 98 ? -10.793 10.592 8.469 1.00 95.88 98 PHE A O 1
ATOM 737 N N . VAL A 1 99 ? -12.271 9.672 7.048 1.00 95.88 99 VAL A N 1
ATOM 738 C CA . VAL A 1 99 ? -11.405 8.597 6.564 1.00 95.88 99 VAL A CA 1
ATOM 739 C C . VAL A 1 99 ? -10.809 9.015 5.226 1.00 95.88 99 VAL A C 1
ATOM 741 O O . VAL A 1 99 ? -11.515 9.117 4.226 1.00 95.88 99 VAL A O 1
ATOM 744 N N . SER A 1 100 ? -9.502 9.260 5.205 1.00 92.38 100 SER A N 1
ATOM 745 C CA . SER A 1 100 ? -8.777 9.653 3.995 1.00 92.38 100 SER A CA 1
ATOM 746 C C . SER A 1 100 ? -8.440 8.462 3.096 1.00 92.38 100 SER A C 1
ATOM 748 O O . SER A 1 100 ? -8.303 8.628 1.886 1.00 92.38 100 SER A O 1
ATOM 750 N N . GLU A 1 101 ? -8.328 7.262 3.668 1.00 91.81 101 GLU A N 1
ATOM 751 C CA . GLU A 1 101 ? -8.023 6.032 2.937 1.00 91.81 101 GLU A CA 1
ATOM 752 C C . GLU A 1 101 ? -8.604 4.811 3.667 1.00 91.81 101 GLU A C 1
ATOM 754 O O . GLU A 1 101 ? -8.603 4.741 4.896 1.00 91.81 101 GLU A O 1
ATOM 759 N N . VAL A 1 102 ? -9.069 3.818 2.908 1.00 92.44 102 VAL A N 1
ATOM 760 C CA . VAL A 1 102 ? -9.476 2.504 3.424 1.00 92.44 102 VAL A CA 1
ATOM 761 C C . VAL A 1 102 ? -8.536 1.473 2.823 1.00 92.44 102 VAL A C 1
ATOM 763 O O . VAL A 1 102 ? -8.514 1.282 1.608 1.00 92.44 102 VAL A O 1
ATOM 766 N N . ARG A 1 103 ? -7.740 0.822 3.668 1.00 92.19 103 ARG A N 1
ATOM 767 C CA . ARG A 1 103 ? -6.675 -0.082 3.228 1.00 92.19 103 ARG A CA 1
ATOM 768 C C . ARG A 1 103 ? -7.035 -1.525 3.556 1.00 92.19 103 ARG A C 1
ATOM 770 O O . ARG A 1 103 ? -7.217 -1.820 4.737 1.00 92.19 103 ARG A O 1
ATOM 777 N N . PRO A 1 104 ? -7.101 -2.433 2.569 1.00 92.31 104 PRO A N 1
ATOM 778 C CA . PRO A 1 104 ? -7.256 -3.853 2.847 1.00 92.31 104 PRO A CA 1
ATOM 779 C C . PRO A 1 104 ? -6.136 -4.356 3.762 1.00 92.31 104 PRO A C 1
ATOM 781 O O . PRO A 1 104 ? -4.969 -3.967 3.634 1.00 92.31 104 PRO A O 1
ATOM 784 N N . ALA A 1 105 ? -6.484 -5.219 4.705 1.00 94.19 105 ALA A N 1
ATOM 785 C CA . ALA A 1 105 ? -5.533 -5.818 5.624 1.00 94.19 105 ALA A CA 1
ATOM 786 C C . ALA A 1 105 ? -5.984 -7.223 6.020 1.00 94.19 105 ALA A C 1
ATOM 788 O O . ALA A 1 105 ? -7.124 -7.618 5.804 1.00 94.19 105 ALA A O 1
ATOM 789 N N . GLY A 1 106 ? -5.074 -8.001 6.585 1.00 93.50 106 GLY A N 1
ATOM 790 C CA . GLY A 1 106 ? -5.384 -9.353 7.022 1.00 93.50 106 GLY A CA 1
ATOM 791 C C . GLY A 1 106 ? -4.199 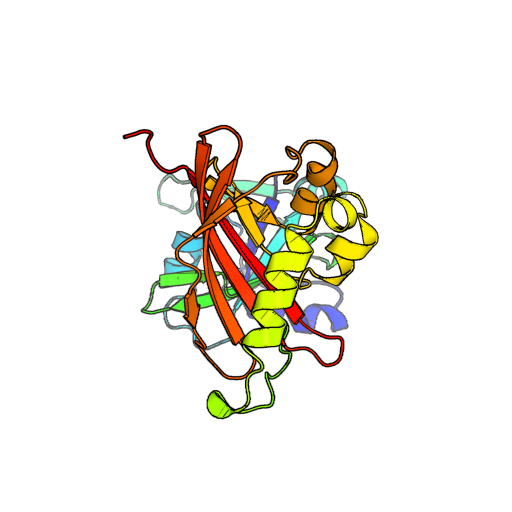-10.002 7.708 1.00 93.50 106 GLY A C 1
ATOM 792 O O . GLY A 1 106 ? -3.278 -9.321 8.166 1.00 93.50 106 GLY A O 1
ATOM 793 N N . PHE A 1 107 ? -4.219 -11.331 7.759 1.00 92.44 107 PHE A N 1
ATOM 794 C CA . PHE A 1 107 ? -3.137 -12.128 8.316 1.00 92.44 107 PHE A CA 1
ATOM 795 C C . PHE A 1 107 ? -2.542 -13.053 7.258 1.00 92.44 107 PHE A C 1
ATOM 797 O O . PHE A 1 107 ? -3.264 -13.784 6.586 1.00 92.44 107 PHE A O 1
ATOM 804 N N . VAL A 1 108 ? -1.214 -13.055 7.152 1.00 86.00 108 VAL A N 1
ATOM 805 C CA . VAL A 1 108 ? -0.442 -14.029 6.369 1.00 86.00 108 VAL A CA 1
ATOM 806 C C . VAL A 1 108 ? 0.463 -14.768 7.346 1.00 86.00 108 VAL A C 1
ATOM 808 O O . VAL A 1 108 ? 1.234 -14.137 8.070 1.00 86.00 108 VAL A O 1
ATOM 811 N N . ASP A 1 109 ? 0.317 -16.091 7.430 1.00 86.50 109 ASP A N 1
ATOM 812 C CA . ASP A 1 109 ? 1.027 -16.945 8.395 1.00 86.50 109 ASP A CA 1
ATOM 813 C C . ASP A 1 109 ? 0.960 -16.416 9.844 1.00 86.50 109 ASP A C 1
ATOM 815 O O . ASP A 1 109 ? 1.951 -16.370 10.576 1.00 86.50 109 ASP A O 1
ATOM 819 N N . GLY A 1 110 ? -0.228 -15.954 10.254 1.00 86.81 110 GLY A N 1
ATOM 820 C CA . GLY A 1 110 ? -0.482 -15.421 11.597 1.00 86.81 110 GLY A CA 1
ATOM 821 C C . GLY A 1 110 ? 0.109 -14.032 11.869 1.00 86.81 110 GLY A C 1
ATOM 822 O O . GLY A 1 110 ? 0.043 -13.556 13.001 1.00 86.81 110 GLY A O 1
ATOM 823 N N . ARG A 1 111 ? 0.671 -13.356 10.860 1.00 88.19 111 ARG A N 1
ATOM 824 C CA . ARG A 1 111 ? 1.206 -11.992 10.975 1.00 88.19 111 ARG A CA 1
ATOM 825 C C . ARG A 1 111 ? 0.311 -11.001 10.261 1.00 88.19 111 ARG A C 1
ATOM 827 O O . ARG A 1 111 ? -0.105 -11.256 9.135 1.00 88.19 111 ARG A O 1
ATOM 834 N N . PHE A 1 112 ? 0.072 -9.857 10.896 1.00 92.69 112 PHE A N 1
ATOM 835 C CA . PHE A 1 112 ? -0.628 -8.751 10.256 1.00 92.69 112 PHE A CA 1
ATOM 836 C C . PHE A 1 112 ? 0.089 -8.341 8.965 1.00 92.69 112 PHE A C 1
ATOM 838 O O . PHE A 1 112 ? 1.302 -8.111 8.961 1.00 92.69 112 PHE A O 1
ATOM 845 N N . ALA A 1 113 ? -0.677 -8.237 7.887 1.00 90.31 113 ALA A N 1
ATOM 846 C CA . ALA A 1 113 ? -0.211 -7.813 6.584 1.00 90.31 113 ALA A CA 1
ATOM 847 C C . ALA A 1 113 ? -1.173 -6.773 6.013 1.00 90.31 113 ALA A C 1
ATOM 849 O O . ALA A 1 113 ? -2.390 -6.960 5.994 1.00 90.31 113 ALA A O 1
ATOM 850 N N . TRP A 1 114 ? -0.602 -5.689 5.496 1.00 89.19 114 TRP A N 1
ATOM 851 C CA . TRP A 1 114 ? -1.317 -4.806 4.588 1.00 89.19 114 TRP A CA 1
ATOM 852 C C . TRP A 1 114 ? -1.558 -5.564 3.290 1.00 89.19 114 TRP A C 1
ATOM 854 O O . TRP A 1 114 ? -0.603 -5.968 2.622 1.00 89.19 114 TRP A O 1
ATOM 864 N N . LEU A 1 115 ? -2.822 -5.760 2.943 1.00 85.19 115 LEU A N 1
ATOM 865 C CA . LEU A 1 115 ? -3.185 -6.381 1.685 1.00 85.19 115 LEU A CA 1
ATOM 866 C C . LEU A 1 115 ? -3.264 -5.279 0.635 1.00 85.19 115 LEU A C 1
ATOM 868 O O . LEU A 1 115 ? -3.763 -4.179 0.876 1.00 85.19 115 LEU A O 1
ATOM 872 N N . ARG A 1 116 ? -2.748 -5.563 -0.553 1.00 68.56 116 ARG A N 1
ATOM 873 C CA . ARG A 1 116 ? -3.020 -4.729 -1.716 1.00 68.56 116 ARG A CA 1
ATOM 874 C C . ARG A 1 116 ? -4.096 -5.462 -2.487 1.00 68.56 116 ARG A C 1
ATOM 876 O O . ARG A 1 116 ? -3.861 -6.572 -2.956 1.00 68.56 116 ARG A O 1
ATOM 883 N N . SER A 1 117 ? -5.269 -4.855 -2.617 1.00 54.50 117 SER A N 1
ATOM 884 C CA . SER A 1 117 ? -6.116 -5.153 -3.760 1.00 54.50 117 SER A CA 1
ATOM 885 C C . SER A 1 117 ? -5.352 -4.618 -4.962 1.00 54.50 117 SER A C 1
ATOM 887 O O . SER A 1 117 ? -5.499 -3.448 -5.314 1.00 54.50 117 SER A O 1
ATOM 889 N N . GLY A 1 118 ? -4.464 -5.444 -5.530 1.00 49.03 118 GLY A N 1
ATOM 890 C CA . GLY A 1 118 ? -4.042 -5.229 -6.906 1.00 49.03 118 GLY A CA 1
ATOM 891 C C . GLY A 1 118 ? -5.338 -5.052 -7.667 1.00 49.03 118 GLY A C 1
ATOM 892 O O . GLY A 1 118 ? -6.247 -5.866 -7.469 1.00 49.03 118 GLY A O 1
ATOM 893 N N . GLY A 1 119 ? -5.491 -3.927 -8.373 1.00 44.47 119 GLY A N 1
ATOM 894 C CA . GLY A 1 119 ? -6.685 -3.698 -9.175 1.00 44.47 119 GLY A CA 1
ATOM 895 C C . GLY A 1 119 ? -6.943 -5.003 -9.902 1.00 44.47 119 GLY A C 1
ATOM 896 O O . GLY A 1 119 ? -6.049 -5.477 -10.599 1.00 44.47 119 GLY A O 1
ATOM 897 N N . ALA A 1 120 ? -8.063 -5.657 -9.591 1.00 40.44 120 ALA A N 1
ATOM 898 C CA . ALA A 1 120 ? -8.391 -6.965 -10.123 1.00 40.44 120 ALA A CA 1
ATOM 899 C C . ALA A 1 120 ? -8.757 -6.782 -11.597 1.00 40.44 120 ALA A C 1
ATOM 901 O O . ALA A 1 120 ? -9.888 -6.994 -12.014 1.00 40.44 120 ALA A O 1
ATOM 902 N N . GLU A 1 121 ? -7.796 -6.341 -12.399 1.00 47.72 121 GLU A N 1
ATOM 903 C CA . GLU A 1 121 ? -7.677 -6.819 -13.749 1.00 47.72 121 GLU A CA 1
ATOM 904 C C . GLU A 1 121 ? -7.360 -8.298 -13.561 1.00 47.72 121 GLU A C 1
ATOM 906 O O . GLU A 1 121 ? -6.248 -8.702 -13.224 1.00 47.72 121 GLU A O 1
ATOM 911 N N . THR A 1 122 ? -8.406 -9.116 -13.641 1.00 44.31 122 THR A N 1
ATOM 912 C CA . THR A 1 122 ? -8.243 -10.534 -13.914 1.00 44.31 122 THR A CA 1
ATOM 913 C C . THR A 1 122 ? -7.303 -10.615 -15.103 1.00 44.31 122 THR A C 1
ATOM 915 O O . THR A 1 122 ? -7.667 -10.188 -16.199 1.00 44.31 122 THR A O 1
ATOM 918 N N . PHE A 1 123 ? -6.075 -11.079 -14.875 1.00 50.69 123 PHE A N 1
ATOM 919 C CA . PHE A 1 123 ? -5.127 -11.305 -15.953 1.00 50.69 123 PHE A CA 1
ATOM 920 C C . PHE A 1 123 ? -5.631 -12.520 -16.738 1.00 50.69 123 PHE A C 1
ATOM 922 O O . PHE A 1 123 ? -5.241 -13.660 -16.486 1.00 50.69 123 PHE A O 1
ATOM 929 N N . GLU A 1 124 ? -6.603 -12.281 -17.617 1.00 47.19 124 GLU A N 1
ATOM 930 C CA . GLU A 1 124 ? -7.076 -13.257 -18.585 1.00 47.19 124 GLU A CA 1
ATOM 931 C C . GLU A 1 124 ? -5.896 -13.629 -19.487 1.00 47.19 124 GLU A C 1
ATOM 933 O O . GLU A 1 124 ? -5.226 -12.761 -20.047 1.00 47.19 124 GLU A O 1
ATOM 938 N N . GLY A 1 125 ? -5.611 -14.926 -19.591 1.00 56.75 125 GLY A N 1
ATOM 939 C CA . GLY A 1 125 ? -4.541 -15.445 -20.435 1.00 56.75 125 GLY A CA 1
ATOM 940 C C . GLY A 1 125 ? -3.821 -16.641 -19.824 1.00 56.75 125 GLY A C 1
ATOM 941 O O . GLY A 1 125 ? -4.137 -17.120 -18.734 1.00 56.75 125 GLY A O 1
ATOM 942 N N . SER A 1 126 ? -2.823 -17.131 -20.546 1.00 63.88 126 SER A N 1
ATOM 943 C CA . SER A 1 126 ? -1.922 -18.198 -20.116 1.00 63.88 126 SER A CA 1
ATOM 944 C C . SER A 1 126 ? -0.497 -17.666 -20.023 1.00 63.88 126 SER A C 1
ATOM 946 O O . SER A 1 126 ? -0.107 -16.799 -20.799 1.00 63.88 126 SER A O 1
ATOM 948 N N . ILE A 1 127 ? 0.321 -18.249 -19.141 1.00 68.81 127 ILE A N 1
ATOM 949 C CA . ILE A 1 127 ? 1.774 -17.997 -19.095 1.00 68.81 127 ILE A CA 1
ATOM 950 C C . ILE A 1 127 ? 2.408 -18.146 -20.490 1.00 68.81 127 ILE A C 1
ATOM 952 O O . ILE A 1 127 ? 3.316 -17.395 -20.833 1.00 68.81 127 ILE A O 1
ATOM 956 N N . ALA A 1 128 ? 1.928 -19.103 -21.292 1.00 66.38 128 ALA A N 1
ATOM 957 C CA . ALA A 1 128 ? 2.454 -19.378 -22.629 1.00 66.38 128 ALA A CA 1
ATOM 958 C C . ALA A 1 128 ? 2.088 -18.311 -23.678 1.00 66.38 128 ALA A C 1
ATOM 960 O O . ALA A 1 128 ? 2.749 -18.228 -24.709 1.00 66.38 128 ALA A O 1
ATOM 961 N N . GLU A 1 129 ? 1.044 -17.521 -23.430 1.00 79.88 129 GLU A N 1
ATOM 962 C CA . GLU A 1 129 ? 0.512 -16.518 -24.365 1.00 79.88 129 GLU A CA 1
ATOM 963 C C . GLU A 1 129 ? 0.923 -15.090 -23.988 1.00 79.88 129 GLU A C 1
ATOM 965 O O . GLU A 1 129 ? 0.705 -14.160 -24.763 1.00 79.88 129 GLU A O 1
ATOM 970 N N . THR A 1 130 ? 1.542 -14.911 -22.817 1.00 85.12 130 THR A N 1
ATOM 971 C CA . THR A 1 130 ? 2.032 -13.616 -22.347 1.00 85.12 130 THR A CA 1
ATOM 972 C C . THR A 1 130 ? 3.046 -13.025 -23.334 1.00 85.12 130 THR A C 1
ATOM 974 O O . THR A 1 130 ? 4.102 -13.608 -23.592 1.00 85.12 130 THR A O 1
ATOM 977 N N . ASP A 1 131 ? 2.760 -11.823 -23.841 1.00 90.31 131 ASP A N 1
ATOM 978 C CA . ASP A 1 131 ? 3.628 -11.100 -24.778 1.00 90.31 131 ASP A CA 1
ATOM 979 C C . ASP A 1 131 ? 4.855 -10.489 -24.073 1.00 90.31 131 ASP A C 1
ATOM 981 O O . ASP A 1 131 ? 4.915 -9.302 -23.740 1.00 90.31 131 ASP A O 1
ATOM 985 N N . VAL A 1 132 ? 5.873 -11.323 -23.852 1.00 92.50 132 VAL A N 1
ATOM 986 C CA . VAL A 1 132 ? 7.137 -10.909 -23.225 1.00 92.50 132 VAL A CA 1
ATOM 987 C C . VAL A 1 132 ? 7.832 -9.794 -24.014 1.00 92.50 132 VAL A C 1
ATOM 989 O O . VAL A 1 132 ? 8.425 -8.893 -23.417 1.00 92.50 132 VAL A O 1
ATOM 992 N N . ALA A 1 133 ? 7.755 -9.827 -25.347 1.00 93.38 133 ALA A N 1
ATOM 993 C CA . ALA A 1 133 ? 8.392 -8.824 -26.195 1.00 93.38 133 ALA A CA 1
ATOM 994 C C . ALA A 1 133 ? 7.731 -7.448 -26.027 1.00 93.38 133 ALA A C 1
ATOM 996 O O . ALA A 1 133 ? 8.438 -6.444 -25.919 1.00 93.38 133 ALA A O 1
ATOM 997 N N . GLY A 1 134 ? 6.400 -7.403 -25.935 1.00 94.50 134 GLY A N 1
ATOM 998 C CA . GLY A 1 134 ? 5.646 -6.184 -25.653 1.00 94.50 134 GLY A CA 1
ATOM 999 C C . GLY A 1 134 ? 5.985 -5.572 -24.294 1.00 94.50 134 GLY A C 1
ATOM 1000 O O . GLY A 1 134 ? 6.207 -4.363 -24.215 1.00 94.50 134 GLY A O 1
ATOM 1001 N N . ALA A 1 135 ? 6.113 -6.388 -23.243 1.00 95.00 135 ALA A N 1
ATOM 1002 C CA . ALA A 1 135 ? 6.512 -5.900 -21.921 1.00 95.00 135 ALA A CA 1
ATOM 1003 C C . ALA A 1 135 ? 7.938 -5.324 -21.918 1.00 95.00 135 ALA A C 1
ATOM 1005 O O . ALA A 1 135 ? 8.180 -4.245 -21.377 1.00 95.00 135 ALA A O 1
ATOM 1006 N N . VAL A 1 136 ? 8.884 -6.004 -22.576 1.00 95.19 136 VAL A N 1
ATOM 1007 C CA . VAL A 1 136 ? 10.255 -5.495 -22.745 1.00 95.19 136 VAL A CA 1
ATOM 1008 C C . VAL A 1 136 ? 10.261 -4.193 -23.549 1.00 95.19 136 VAL A C 1
ATOM 1010 O O . VAL A 1 136 ? 10.960 -3.251 -23.183 1.00 95.19 136 VAL A O 1
ATOM 1013 N N . ALA A 1 137 ? 9.467 -4.095 -24.617 1.00 95.38 137 ALA A N 1
ATOM 1014 C CA . ALA A 1 137 ? 9.344 -2.861 -25.387 1.00 95.38 137 ALA A CA 1
ATOM 1015 C C . ALA A 1 137 ? 8.764 -1.711 -24.543 1.00 95.38 137 ALA A C 1
ATOM 1017 O O . ALA A 1 137 ? 9.218 -0.573 -24.674 1.00 95.38 137 ALA A O 1
ATOM 1018 N N . ALA A 1 138 ? 7.812 -1.997 -23.651 1.00 95.50 138 ALA A N 1
ATOM 1019 C CA . ALA A 1 138 ? 7.264 -1.018 -22.718 1.00 95.50 138 ALA A CA 1
ATOM 1020 C C . ALA A 1 138 ? 8.310 -0.545 -21.690 1.00 95.50 138 ALA A C 1
ATOM 1022 O O . ALA A 1 138 ? 8.411 0.656 -21.441 1.00 95.50 138 ALA A O 1
ATOM 1023 N N . GLU A 1 139 ? 9.158 -1.445 -21.180 1.00 95.69 139 GLU A N 1
ATOM 1024 C CA . GLU A 1 139 ? 10.305 -1.086 -20.332 1.00 95.69 139 GLU A CA 1
ATOM 1025 C C . GLU A 1 139 ? 11.276 -0.145 -21.054 1.00 95.69 139 GLU A C 1
ATOM 1027 O O . GLU A 1 139 ? 11.643 0.907 -20.527 1.00 95.69 139 GLU A O 1
ATOM 1032 N N . LEU A 1 140 ? 11.656 -0.481 -22.289 1.00 92.44 140 LEU A N 1
ATOM 1033 C CA . LEU A 1 140 ? 12.538 0.363 -23.098 1.00 92.44 140 LEU A CA 1
ATOM 1034 C C . LEU A 1 140 ? 11.902 1.724 -23.395 1.00 92.44 140 LEU A C 1
ATOM 1036 O O . LEU A 1 140 ? 12.577 2.750 -23.319 1.00 92.44 140 LEU A O 1
ATOM 1040 N N . ARG A 1 141 ? 10.594 1.748 -23.669 1.00 93.69 141 ARG A N 1
ATOM 1041 C CA . ARG A 1 141 ? 9.823 2.980 -23.861 1.00 93.69 141 ARG A CA 1
ATOM 1042 C C . ARG A 1 141 ? 9.808 3.841 -22.596 1.00 93.69 141 ARG A C 1
ATOM 1044 O O . ARG A 1 141 ? 9.932 5.054 -22.707 1.00 93.69 141 ARG A O 1
ATOM 1051 N N . LEU A 1 142 ? 9.716 3.246 -21.405 1.00 91.69 142 LEU A N 1
ATOM 1052 C CA . LEU A 1 142 ? 9.775 3.974 -20.130 1.00 91.69 142 LEU A CA 1
ATOM 1053 C C . LEU A 1 142 ? 11.169 4.573 -19.863 1.00 91.69 142 LEU A C 1
ATOM 1055 O O . LEU A 1 142 ? 11.307 5.499 -19.061 1.00 91.69 142 LEU A O 1
ATOM 1059 N N . LEU A 1 143 ? 12.217 4.058 -20.513 1.00 88.31 143 LEU A N 1
ATOM 1060 C CA . LEU A 1 143 ? 13.567 4.624 -20.491 1.00 88.31 143 LEU A CA 1
ATOM 1061 C C . LEU A 1 143 ? 13.835 5.631 -21.612 1.00 88.31 143 LEU A C 1
ATOM 1063 O O . LEU A 1 143 ? 14.861 6.307 -21.552 1.00 88.31 143 LEU A O 1
ATOM 1067 N N . ASP A 1 144 ? 12.966 5.749 -22.613 1.00 89.06 144 ASP A N 1
ATOM 1068 C CA . ASP A 1 144 ? 13.158 6.684 -23.719 1.00 89.06 144 ASP A CA 1
ATOM 1069 C C . ASP A 1 144 ? 13.174 8.134 -23.183 1.00 89.06 144 ASP A C 1
ATOM 1071 O O . ASP A 1 144 ? 12.212 8.550 -22.531 1.00 89.06 144 ASP A O 1
ATOM 1075 N N . PRO A 1 145 ? 14.245 8.921 -23.418 1.00 87.88 145 PRO A N 1
ATOM 1076 C CA . PRO A 1 145 ? 14.334 10.303 -22.952 1.00 87.88 145 PRO A CA 1
ATOM 1077 C C . PRO A 1 145 ? 13.201 11.217 -23.438 1.00 87.88 145 PRO A C 1
ATOM 1079 O O . PRO A 1 145 ? 12.887 12.189 -22.748 1.00 87.88 145 PRO A O 1
ATOM 1082 N N . GLU A 1 146 ? 12.617 10.955 -24.612 1.00 89.06 146 GLU A N 1
ATOM 1083 C CA . GLU A 1 146 ? 11.468 11.717 -25.117 1.00 89.06 146 GLU A CA 1
ATOM 1084 C C . GLU A 1 146 ? 10.204 11.367 -24.331 1.00 89.06 146 GLU A C 1
ATOM 1086 O O . GLU A 1 146 ? 9.497 12.261 -23.868 1.00 89.06 146 GLU A O 1
ATOM 1091 N N . VAL A 1 147 ? 9.962 10.073 -24.096 1.00 91.00 147 VAL A N 1
ATOM 1092 C CA . VAL A 1 147 ? 8.810 9.606 -23.308 1.00 91.00 147 VAL A CA 1
ATOM 1093 C C . VAL A 1 147 ? 8.931 10.066 -21.862 1.00 91.00 147 VAL A C 1
ATOM 1095 O O . VAL A 1 147 ? 7.970 10.585 -21.313 1.00 91.00 147 VAL A O 1
ATOM 1098 N N . ARG A 1 148 ? 10.118 9.963 -21.254 1.00 88.69 148 ARG A N 1
ATOM 1099 C CA . ARG A 1 148 ? 10.364 10.412 -19.872 1.00 88.69 148 ARG A CA 1
ATOM 1100 C C . ARG A 1 148 ? 10.134 11.905 -19.656 1.00 88.69 148 ARG A C 1
ATOM 1102 O O . ARG A 1 148 ? 9.882 12.310 -18.525 1.00 88.69 148 ARG A O 1
ATOM 1109 N N . ARG A 1 149 ? 10.236 12.720 -20.711 1.00 88.31 149 ARG A N 1
ATOM 1110 C CA . ARG A 1 149 ? 9.906 14.152 -20.659 1.00 88.31 149 ARG A CA 1
ATOM 1111 C C . ARG A 1 149 ? 8.410 14.425 -20.792 1.00 88.31 149 ARG A C 1
ATOM 1113 O O . ARG A 1 149 ? 7.957 15.485 -20.364 1.00 88.31 149 ARG A O 1
ATOM 1120 N N . ASP A 1 150 ? 7.648 13.493 -21.351 1.00 91.88 150 ASP A N 1
ATOM 1121 C CA . ASP A 1 150 ? 6.201 13.593 -21.479 1.00 91.88 150 ASP A CA 1
ATOM 1122 C C . ASP A 1 150 ? 5.512 12.943 -20.273 1.00 91.88 150 ASP A C 1
ATOM 1124 O O . ASP A 1 150 ? 5.334 11.725 -20.184 1.00 91.88 150 ASP A O 1
ATOM 1128 N N . ARG A 1 151 ? 5.077 13.791 -19.334 1.00 92.94 151 ARG A N 1
ATOM 1129 C CA . ARG A 1 151 ? 4.379 13.328 -18.133 1.00 92.94 151 ARG A CA 1
ATOM 1130 C C . ARG A 1 151 ? 3.127 12.519 -18.458 1.00 92.94 151 ARG A C 1
ATOM 1132 O O . ARG A 1 151 ? 2.878 11.541 -17.764 1.00 92.94 151 ARG A O 1
ATOM 1139 N N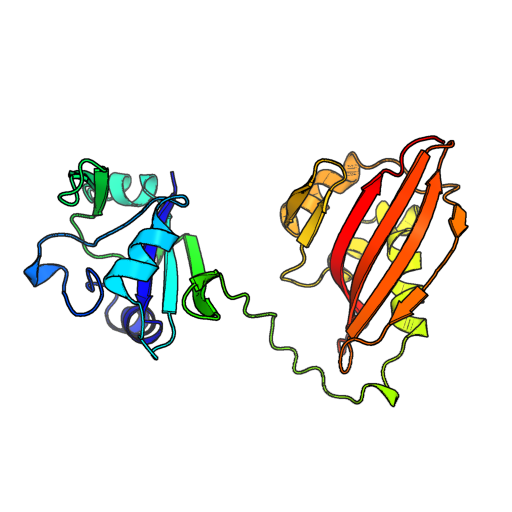 . ALA A 1 152 ? 2.353 12.906 -19.470 1.00 92.50 152 ALA A N 1
ATOM 1140 C CA . ALA A 1 152 ? 1.119 12.205 -19.819 1.00 92.50 152 ALA A CA 1
ATOM 1141 C C . ALA A 1 152 ? 1.416 10.831 -20.435 1.00 92.50 152 ALA A C 1
ATOM 1143 O O . ALA A 1 152 ? 0.728 9.855 -20.128 1.00 92.50 152 ALA A O 1
ATOM 1144 N N . ALA A 1 153 ? 2.471 10.733 -21.250 1.00 93.19 153 ALA A N 1
ATOM 1145 C CA . ALA A 1 153 ? 2.913 9.456 -21.800 1.00 93.19 153 ALA A CA 1
ATOM 1146 C C . ALA A 1 153 ? 3.368 8.485 -20.701 1.00 93.19 153 ALA A C 1
ATOM 1148 O O . ALA A 1 153 ? 2.972 7.320 -20.730 1.00 93.19 153 ALA A O 1
ATOM 1149 N N . VAL A 1 154 ? 4.148 8.956 -19.720 1.00 94.56 154 VAL A N 1
ATOM 1150 C CA . VAL A 1 154 ? 4.554 8.118 -18.579 1.00 94.56 154 VAL A CA 1
ATOM 1151 C C . VAL A 1 154 ? 3.352 7.749 -17.715 1.00 94.56 154 VAL A C 1
ATOM 1153 O O . VAL A 1 154 ? 3.194 6.580 -17.382 1.00 94.56 154 VAL A O 1
ATOM 1156 N N . ASP A 1 155 ? 2.477 8.706 -17.401 1.00 93.94 155 ASP A N 1
ATOM 1157 C CA . ASP A 1 155 ? 1.266 8.494 -16.597 1.00 93.94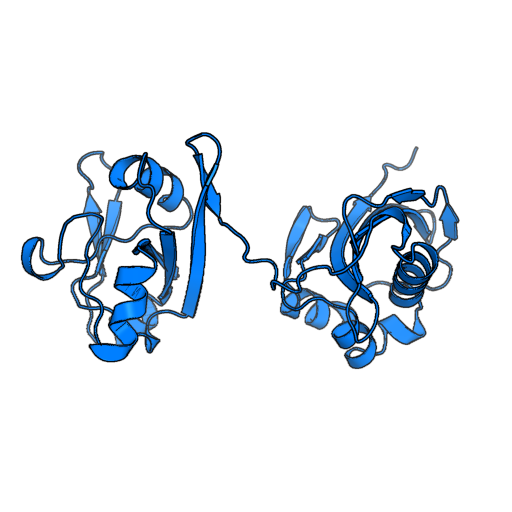 155 ASP A CA 1
ATOM 1158 C C . ASP A 1 155 ? 0.385 7.356 -17.143 1.00 93.94 155 ASP A C 1
ATOM 1160 O O . ASP A 1 155 ? -0.090 6.518 -16.371 1.00 93.94 155 ASP A O 1
ATOM 1164 N N . GLY A 1 156 ? 0.237 7.277 -18.472 1.00 92.06 156 GLY A N 1
ATOM 1165 C CA . GLY A 1 156 ? -0.508 6.213 -19.153 1.00 92.06 156 GLY A CA 1
ATOM 1166 C C . GLY A 1 156 ? 0.135 4.822 -19.071 1.00 92.06 156 GLY A C 1
ATOM 1167 O O . GLY A 1 156 ? -0.557 3.820 -19.266 1.00 92.06 156 GLY A O 1
ATOM 1168 N N . MET A 1 157 ? 1.430 4.749 -18.756 1.00 94.88 157 MET A N 1
ATOM 1169 C CA . MET A 1 157 ? 2.181 3.501 -18.587 1.00 94.88 157 MET A CA 1
ATOM 1170 C C . MET A 1 157 ? 2.199 3.013 -17.133 1.00 94.88 157 MET A C 1
ATOM 1172 O O . MET A 1 157 ? 2.589 1.873 -16.894 1.00 94.88 157 MET A O 1
ATOM 1176 N N . LEU A 1 158 ? 1.792 3.829 -16.156 1.00 94.75 158 LEU A N 1
ATOM 1177 C CA . LEU A 1 158 ? 1.774 3.439 -14.743 1.00 94.75 158 LEU A CA 1
ATOM 1178 C C . LEU A 1 158 ? 0.444 2.775 -14.380 1.00 94.75 158 LEU A C 1
ATOM 1180 O O . LEU A 1 158 ? -0.629 3.327 -14.637 1.00 94.75 158 LEU A O 1
ATOM 1184 N N . ALA A 1 159 ? 0.507 1.622 -13.717 1.00 92.94 159 ALA A N 1
ATOM 1185 C CA . ALA A 1 159 ? -0.665 1.039 -13.076 1.00 92.94 159 ALA A CA 1
ATOM 1186 C C . ALA A 1 159 ? -1.228 1.997 -12.001 1.00 92.94 159 ALA A C 1
ATOM 1188 O O . ALA A 1 159 ? -0.467 2.775 -11.414 1.00 92.94 159 ALA A O 1
ATOM 1189 N N . PRO A 1 160 ? -2.543 1.964 -11.712 1.00 87.69 160 PRO A N 1
ATOM 1190 C CA . PRO A 1 160 ? -3.142 2.815 -10.679 1.00 87.69 160 PRO A CA 1
ATOM 1191 C C . PRO A 1 160 ? -2.475 2.682 -9.301 1.00 87.69 160 PRO A C 1
ATOM 1193 O O . PRO A 1 160 ? -2.322 3.673 -8.591 1.00 87.69 160 PRO A O 1
ATOM 1196 N N . ASP A 1 161 ? -2.029 1.476 -8.952 1.00 84.44 161 ASP A N 1
ATOM 1197 C CA . ASP A 1 161 ? -1.364 1.118 -7.697 1.00 84.44 161 ASP A CA 1
ATOM 1198 C C . ASP A 1 161 ? 0.174 1.076 -7.798 1.00 84.44 161 ASP A C 1
ATOM 1200 O O . ASP A 1 161 ? 0.843 0.552 -6.895 1.00 84.44 161 ASP A O 1
ATOM 1204 N N . PHE A 1 162 ? 0.736 1.663 -8.865 1.00 93.81 162 PHE A N 1
ATOM 1205 C CA . PHE A 1 162 ? 2.171 1.687 -9.134 1.00 93.81 162 PHE A CA 1
ATOM 1206 C C . PHE A 1 162 ? 2.993 2.150 -7.928 1.00 93.81 162 PHE A C 1
ATOM 1208 O O . PHE A 1 162 ? 2.674 3.141 -7.258 1.00 93.81 162 PHE A O 1
ATOM 1215 N N . THR A 1 163 ? 4.107 1.453 -7.714 1.00 93.38 163 THR A N 1
ATOM 1216 C CA . THR A 1 163 ? 5.113 1.813 -6.714 1.00 93.38 163 THR A CA 1
ATOM 1217 C C . THR A 1 163 ? 6.519 1.744 -7.282 1.00 93.38 163 THR A C 1
ATOM 1219 O O . THR A 1 163 ? 6.842 0.843 -8.055 1.00 93.38 163 THR A O 1
ATOM 1222 N N . GLU A 1 164 ? 7.377 2.658 -6.844 1.00 93.69 164 GLU A N 1
ATOM 1223 C CA . GLU A 1 164 ? 8.808 2.589 -7.103 1.00 93.69 164 GLU A CA 1
ATOM 1224 C C . GLU A 1 164 ? 9.599 2.549 -5.797 1.00 93.69 164 GLU A C 1
ATOM 1226 O O . GLU A 1 164 ? 9.291 3.244 -4.834 1.00 93.69 164 GLU A O 1
ATOM 1231 N N . THR A 1 165 ? 10.644 1.725 -5.764 1.00 92.31 165 THR A N 1
ATOM 1232 C CA . THR A 1 165 ? 11.718 1.863 -4.777 1.00 92.31 165 THR A CA 1
ATOM 1233 C C . THR A 1 165 ? 12.883 2.597 -5.428 1.00 92.31 165 THR A C 1
ATOM 1235 O O . THR A 1 165 ? 13.570 2.048 -6.297 1.00 92.31 165 THR A O 1
ATOM 1238 N N . GLY A 1 166 ? 13.080 3.851 -5.016 1.00 83.31 166 GLY A N 1
ATOM 1239 C CA . GLY A 1 166 ? 14.182 4.680 -5.496 1.00 83.31 166 GLY A CA 1
ATOM 1240 C C . GLY A 1 166 ? 15.545 4.164 -5.024 1.00 83.31 166 GLY A C 1
ATOM 1241 O O . GLY A 1 166 ? 15.637 3.287 -4.165 1.00 83.31 166 GLY A O 1
ATOM 1242 N N . ASP A 1 167 ? 16.623 4.758 -5.532 1.00 79.19 167 ASP A N 1
ATOM 1243 C CA . ASP A 1 167 ? 18.002 4.412 -5.152 1.00 79.19 167 ASP A CA 1
ATOM 1244 C C . ASP A 1 167 ? 18.299 4.608 -3.651 1.00 79.19 167 ASP A C 1
ATOM 1246 O O . ASP A 1 167 ? 19.103 3.881 -3.072 1.00 79.19 167 ASP A O 1
ATOM 1250 N N . SER A 1 168 ? 17.594 5.544 -3.012 1.00 84.38 168 SER A N 1
ATOM 1251 C CA . SER A 1 168 ? 17.584 5.777 -1.561 1.00 84.38 168 SER A CA 1
ATOM 1252 C C . SER A 1 168 ? 16.927 4.660 -0.738 1.00 84.38 168 SER A C 1
ATOM 1254 O O . SER A 1 168 ? 16.993 4.692 0.490 1.00 84.38 168 SER A O 1
ATOM 1256 N N . GLY A 1 169 ? 16.250 3.703 -1.380 1.00 84.81 169 GLY A N 1
ATOM 1257 C CA . GLY A 1 169 ? 15.434 2.685 -0.717 1.00 84.81 169 GLY A CA 1
ATOM 1258 C C . GLY A 1 169 ? 14.053 3.179 -0.274 1.00 84.81 169 GLY A C 1
ATOM 1259 O O . GLY A 1 169 ? 13.275 2.398 0.273 1.00 84.81 169 GLY A O 1
ATOM 1260 N N . ARG A 1 170 ? 13.715 4.455 -0.510 1.00 86.69 170 ARG A N 1
ATOM 1261 C CA . ARG A 1 170 ? 12.379 4.987 -0.223 1.00 86.69 170 ARG A CA 1
ATOM 1262 C C . ARG A 1 170 ? 11.364 4.433 -1.222 1.00 86.69 170 ARG A C 1
ATOM 1264 O O . ARG A 1 170 ? 11.581 4.515 -2.431 1.00 86.69 170 ARG A O 1
ATOM 1271 N N . LEU A 1 171 ? 10.244 3.931 -0.702 1.00 88.12 171 LEU A N 1
ATOM 1272 C CA . LEU A 1 171 ? 9.071 3.590 -1.499 1.00 88.12 171 LEU A CA 1
ATOM 1273 C C . LEU A 1 171 ? 8.310 4.876 -1.848 1.00 88.12 171 LEU A C 1
ATOM 1275 O O . LEU A 1 171 ? 7.966 5.649 -0.952 1.00 88.12 171 LEU A O 1
ATOM 1279 N N . CYS A 1 172 ? 8.049 5.096 -3.130 1.00 90.00 172 CYS A N 1
ATOM 1280 C CA . CYS A 1 172 ? 7.207 6.172 -3.633 1.00 90.00 172 CYS A CA 1
ATOM 1281 C C . CYS A 1 172 ? 6.025 5.604 -4.425 1.00 90.00 172 CYS A C 1
ATOM 1283 O O . CYS A 1 172 ? 6.121 4.565 -5.084 1.00 90.00 172 CYS A O 1
ATOM 1285 N N . GLY A 1 173 ? 4.883 6.279 -4.324 1.00 90.75 173 GLY A N 1
ATOM 1286 C CA . GLY A 1 173 ? 3.687 5.951 -5.099 1.00 90.75 173 GLY A CA 1
ATOM 1287 C C . GLY A 1 173 ? 3.640 6.691 -6.437 1.00 90.75 173 GLY A C 1
ATOM 1288 O O . GLY A 1 173 ? 4.419 7.611 -6.686 1.00 90.75 173 GLY A O 1
ATOM 1289 N N . ARG A 1 174 ? 2.662 6.335 -7.277 1.00 92.25 174 ARG A N 1
ATOM 1290 C CA . ARG A 1 174 ? 2.391 6.947 -8.592 1.00 92.25 174 ARG A CA 1
ATOM 1291 C C . ARG A 1 174 ? 2.454 8.479 -8.611 1.00 92.25 174 ARG A C 1
ATOM 1293 O O . ARG A 1 174 ? 3.157 9.036 -9.446 1.00 92.25 174 ARG A O 1
ATOM 1300 N N . ALA A 1 175 ? 1.742 9.162 -7.710 1.00 89.88 175 ALA A N 1
ATOM 1301 C CA . ALA A 1 175 ? 1.702 10.628 -7.685 1.00 89.88 175 ALA A CA 1
ATOM 1302 C C . ALA A 1 175 ? 3.087 11.238 -7.411 1.00 89.88 175 ALA A C 1
ATOM 1304 O O . ALA A 1 175 ? 3.565 12.065 -8.185 1.00 89.88 175 ALA A O 1
ATOM 1305 N N . GLU A 1 176 ? 3.767 10.755 -6.368 1.00 89.69 176 GLU A N 1
ATOM 1306 C CA . GLU A 1 176 ? 5.111 11.215 -6.007 1.00 89.69 176 GLU A CA 1
ATOM 1307 C C . GLU A 1 176 ? 6.131 10.955 -7.119 1.00 89.69 176 GLU A C 1
ATOM 1309 O O . GLU A 1 176 ? 6.973 11.807 -7.398 1.00 89.69 176 GLU A O 1
ATOM 1314 N N . PHE A 1 177 ? 6.054 9.787 -7.764 1.00 90.25 177 PHE A N 1
ATOM 1315 C CA . PHE A 1 177 ? 6.911 9.440 -8.894 1.00 90.25 177 PHE A CA 1
ATOM 1316 C C . PHE A 1 177 ? 6.747 10.435 -10.045 1.00 90.25 177 PHE A C 1
ATOM 1318 O O . PHE A 1 177 ? 7.731 10.973 -10.556 1.00 90.25 177 PHE A O 1
ATOM 1325 N N . LEU A 1 178 ? 5.500 10.717 -10.429 1.00 91.50 178 LEU A N 1
ATOM 1326 C CA . LEU A 1 178 ? 5.205 11.641 -11.519 1.00 91.50 178 LEU A CA 1
ATOM 1327 C C . LEU A 1 178 ? 5.680 13.062 -11.197 1.00 91.50 178 LEU A C 1
ATOM 1329 O O . LEU A 1 178 ? 6.187 13.753 -12.085 1.00 91.50 178 LEU A O 1
ATOM 1333 N N . ASP A 1 179 ? 5.519 13.506 -9.950 1.00 89.44 179 ASP A N 1
ATOM 1334 C CA . ASP A 1 179 ? 5.943 14.835 -9.493 1.00 89.44 179 ASP A CA 1
ATOM 1335 C C . ASP A 1 179 ? 7.469 14.973 -9.464 1.00 89.44 179 ASP A C 1
ATOM 1337 O O . ASP A 1 179 ? 8.003 16.041 -9.767 1.00 89.44 179 ASP A O 1
ATOM 1341 N N . ALA A 1 180 ? 8.182 13.878 -9.196 1.00 84.94 180 ALA A N 1
ATOM 1342 C CA . ALA A 1 180 ? 9.637 13.847 -9.202 1.00 84.94 180 ALA A CA 1
ATOM 1343 C C . ALA A 1 180 ? 10.256 13.830 -10.613 1.00 84.94 180 ALA A C 1
ATOM 1345 O O . ALA A 1 180 ? 11.434 14.169 -10.740 1.00 84.94 180 ALA A O 1
ATOM 1346 N N . MET A 1 181 ? 9.506 13.483 -11.673 1.00 80.06 181 MET A N 1
ATOM 1347 C CA . MET A 1 181 ? 10.065 13.273 -13.023 1.00 80.06 181 MET A CA 1
ATOM 1348 C C . MET A 1 181 ? 10.874 14.455 -13.568 1.00 80.06 181 MET A C 1
ATOM 1350 O O . MET A 1 181 ? 11.880 14.240 -14.240 1.00 80.06 181 MET A O 1
ATOM 1354 N N . GLY A 1 182 ? 10.498 15.695 -13.235 1.00 67.56 182 GLY A N 1
ATOM 1355 C CA . GLY A 1 182 ? 11.232 16.894 -13.661 1.00 67.56 182 GLY A CA 1
ATOM 1356 C C . GLY A 1 182 ? 12.645 17.025 -13.070 1.00 67.56 182 GLY A C 1
ATOM 1357 O O . GLY A 1 182 ? 13.457 17.776 -13.605 1.00 67.56 182 GLY A O 1
ATOM 1358 N N . GLY A 1 183 ? 12.948 16.299 -11.989 1.00 66.75 183 GLY A N 1
ATOM 1359 C CA . GLY A 1 183 ? 14.263 16.261 -11.341 1.00 66.75 183 GLY A CA 1
ATOM 1360 C C . GLY A 1 183 ? 15.081 15.002 -11.642 1.00 66.75 183 GLY A C 1
ATOM 1361 O O . GLY A 1 183 ? 16.198 14.872 -11.140 1.00 66.75 183 GLY A O 1
ATOM 1362 N N . VAL A 1 184 ? 14.549 14.061 -12.431 1.00 68.31 184 VAL A N 1
ATOM 1363 C CA . VAL A 1 184 ? 15.228 12.789 -12.710 1.00 68.31 184 VAL A CA 1
ATOM 1364 C C . VAL A 1 184 ? 16.305 12.995 -13.783 1.00 68.31 184 VAL A C 1
ATOM 1366 O O . VAL A 1 184 ? 16.031 13.615 -14.813 1.00 68.31 184 VAL A O 1
ATOM 1369 N N . PRO A 1 185 ? 17.530 12.465 -13.597 1.00 68.00 185 PRO A N 1
ATOM 1370 C CA . PRO A 1 185 ? 18.567 12.529 -14.619 1.00 68.00 185 PRO A CA 1
ATOM 1371 C C . PRO A 1 185 ? 18.097 11.933 -15.950 1.00 68.00 185 PRO A C 1
ATOM 1373 O O . PRO A 1 1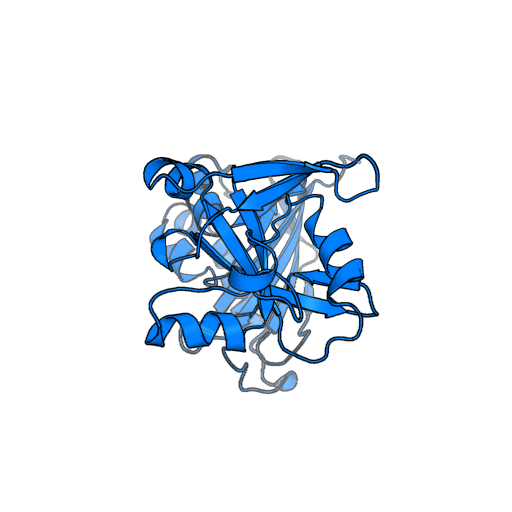85 ? 17.447 10.885 -15.979 1.00 68.00 185 PRO A O 1
ATOM 1376 N N . SER A 1 186 ? 18.467 12.587 -17.055 1.00 74.94 186 SER A N 1
ATOM 1377 C CA . SER A 1 186 ? 18.193 12.070 -18.396 1.00 74.94 186 SER A CA 1
ATOM 1378 C C . SER A 1 186 ? 18.760 10.661 -18.566 1.00 74.94 186 SER A C 1
ATOM 1380 O O . SER A 1 186 ? 19.858 10.357 -18.107 1.00 74.94 186 SER A O 1
ATOM 1382 N N . THR A 1 187 ? 18.027 9.815 -19.278 1.00 78.62 187 THR A N 1
ATOM 1383 C CA . THR A 1 187 ? 18.442 8.466 -19.675 1.00 78.62 187 THR A CA 1
ATOM 1384 C C . THR A 1 187 ? 19.186 8.442 -21.014 1.00 78.62 187 THR A C 1
ATOM 1386 O O . THR A 1 187 ? 19.517 7.370 -21.521 1.00 78.62 187 THR A O 1
ATOM 1389 N N . THR A 1 188 ? 19.476 9.604 -21.613 1.00 81.75 188 THR A N 1
ATOM 1390 C CA . THR A 1 188 ? 20.245 9.686 -22.862 1.00 81.75 188 THR A CA 1
ATOM 1391 C C . THR A 1 188 ? 21.615 9.030 -22.689 1.00 81.75 188 THR A C 1
ATOM 1393 O O . THR A 1 188 ? 22.391 9.425 -21.825 1.00 81.75 188 THR A O 1
ATOM 1396 N N . GLY A 1 189 ? 21.923 8.040 -23.529 1.00 80.94 189 GLY A N 1
ATOM 1397 C CA . GLY A 1 189 ? 23.195 7.314 -23.471 1.00 80.94 189 GLY A CA 1
ATOM 1398 C C . GLY A 1 189 ? 23.243 6.186 -22.435 1.00 80.94 189 GLY A C 1
ATOM 1399 O O . GLY A 1 189 ? 24.321 5.651 -22.185 1.00 80.94 189 GLY A O 1
ATOM 1400 N N . VAL A 1 190 ? 22.104 5.805 -21.843 1.00 86.56 190 VAL A N 1
ATOM 1401 C CA . VAL A 1 190 ? 22.005 4.581 -21.037 1.00 86.56 190 VAL A CA 1
ATOM 1402 C C . VAL A 1 190 ? 22.341 3.366 -21.902 1.00 86.56 190 VAL A C 1
ATOM 1404 O O . VAL A 1 190 ? 21.730 3.137 -22.944 1.00 86.56 190 VAL A O 1
ATOM 1407 N N . VAL A 1 191 ? 23.282 2.553 -21.429 1.00 89.75 191 VAL A N 1
ATOM 1408 C CA . VAL A 1 191 ? 23.594 1.239 -21.999 1.00 89.75 191 VAL A CA 1
ATOM 1409 C C . VAL A 1 191 ? 22.969 0.166 -21.120 1.00 89.75 191 VAL A C 1
ATOM 1411 O O . VAL A 1 191 ? 23.142 0.182 -19.902 1.00 89.75 191 VAL A O 1
ATOM 1414 N N . MET A 1 192 ? 22.254 -0.775 -21.733 1.00 91.75 192 MET A N 1
ATOM 1415 C CA . MET A 1 192 ? 21.636 -1.901 -21.036 1.00 91.75 192 MET A CA 1
ATOM 1416 C C . MET A 1 192 ? 22.429 -3.185 -21.260 1.00 91.75 192 MET A C 1
ATOM 1418 O O . MET A 1 192 ? 22.897 -3.455 -22.363 1.00 91.75 192 MET A O 1
ATOM 1422 N N . SER A 1 193 ? 22.556 -3.998 -20.215 1.00 93.81 193 SER A N 1
ATOM 1423 C CA . SER A 1 193 ? 23.174 -5.323 -20.294 1.00 93.81 193 SER A CA 1
ATOM 1424 C C . SER A 1 193 ? 22.466 -6.323 -19.382 1.00 93.81 193 SER A C 1
ATOM 1426 O O . SER A 1 193 ? 21.829 -5.937 -18.400 1.00 93.81 193 SER A O 1
ATOM 1428 N N . GLY A 1 194 ? 22.566 -7.613 -19.718 1.00 92.56 194 GLY A N 1
ATOM 1429 C CA . GLY A 1 194 ? 21.957 -8.690 -18.932 1.00 92.56 194 GLY A CA 1
ATOM 1430 C C . GLY A 1 194 ? 20.437 -8.567 -18.821 1.00 92.56 194 GLY A C 1
ATOM 1431 O O . GLY A 1 194 ? 19.903 -8.732 -17.729 1.00 92.56 194 GLY A O 1
ATOM 1432 N N . LEU A 1 195 ? 19.773 -8.197 -19.922 1.00 96.19 195 LEU A N 1
ATOM 1433 C CA . LEU A 1 195 ? 18.319 -8.130 -19.989 1.00 96.19 195 LEU A CA 1
ATOM 1434 C C . LEU A 1 195 ? 17.728 -9.534 -19.870 1.00 96.19 195 LEU A C 1
ATOM 1436 O O . LEU A 1 195 ? 17.982 -10.401 -20.702 1.00 96.19 195 LEU A O 1
ATOM 1440 N N . GLU A 1 196 ? 16.911 -9.717 -18.847 1.00 96.25 196 GLU A N 1
ATOM 1441 C CA . GLU A 1 196 ? 16.172 -10.934 -18.559 1.00 96.25 196 GLU A CA 1
ATOM 1442 C C . GLU A 1 196 ? 14.699 -10.581 -18.374 1.00 96.25 196 GLU A C 1
ATOM 1444 O O . GLU A 1 196 ? 14.364 -9.613 -17.690 1.00 96.25 196 GLU A O 1
ATOM 1449 N N . ALA A 1 197 ? 13.820 -11.394 -18.950 1.00 96.12 197 ALA A N 1
ATOM 1450 C CA . ALA A 1 197 ? 12.385 -11.309 -18.737 1.00 96.12 197 ALA A CA 1
ATOM 1451 C C . ALA A 1 197 ? 11.865 -12.663 -18.245 1.00 96.12 197 ALA A C 1
ATOM 1453 O O . ALA A 1 197 ? 12.251 -13.712 -18.761 1.00 96.12 197 ALA A O 1
ATOM 1454 N N . GLN A 1 198 ? 11.005 -12.638 -17.233 1.00 95.12 198 GLN A N 1
ATOM 1455 C CA . GLN A 1 198 ? 10.379 -13.819 -16.644 1.00 95.12 198 GLN A CA 1
ATOM 1456 C C . GLN A 1 198 ? 8.869 -13.607 -16.572 1.00 95.12 198 GLN A C 1
ATOM 1458 O O . GLN A 1 198 ? 8.425 -12.502 -16.285 1.00 95.12 198 GLN A O 1
ATOM 1463 N N . VAL A 1 199 ? 8.087 -14.668 -16.779 1.00 92.38 199 VAL A N 1
ATOM 1464 C CA . VAL A 1 199 ? 6.622 -14.650 -16.660 1.00 92.38 199 VAL A CA 1
ATOM 1465 C C . VAL A 1 199 ? 6.223 -15.275 -15.315 1.00 92.38 199 VAL A C 1
ATOM 1467 O O . VAL A 1 199 ? 6.147 -16.501 -15.226 1.00 92.38 199 VAL A O 1
ATOM 1470 N N . PRO A 1 200 ? 6.043 -14.487 -14.233 1.00 90.44 200 PRO A N 1
ATOM 1471 C CA . PRO A 1 200 ? 5.664 -15.019 -12.920 1.00 90.44 200 PRO A CA 1
ATOM 1472 C C . PRO A 1 200 ? 4.200 -15.481 -12.847 1.00 90.44 200 PRO A C 1
ATOM 1474 O O . PRO A 1 200 ? 3.844 -16.232 -11.944 1.00 90.44 200 PRO A O 1
ATOM 1477 N N . GLY A 1 201 ? 3.359 -15.051 -13.789 1.00 86.38 201 GLY A N 1
ATOM 1478 C CA . GLY A 1 201 ? 1.956 -15.436 -13.904 1.00 86.38 201 GLY A CA 1
ATOM 1479 C C . GLY A 1 201 ? 1.369 -14.983 -15.245 1.00 86.38 201 GLY A C 1
ATOM 1480 O O . GLY A 1 201 ? 2.045 -14.263 -15.987 1.00 86.38 201 GLY A O 1
ATOM 1481 N N . PRO A 1 202 ? 0.141 -15.408 -15.588 1.00 84.75 202 PRO A N 1
ATOM 1482 C CA . PRO A 1 202 ? -0.545 -14.945 -16.793 1.00 84.75 202 PRO A CA 1
ATOM 1483 C C . PRO A 1 202 ? -0.561 -13.418 -16.886 1.00 84.75 202 PRO A C 1
ATOM 1485 O O . PRO A 1 202 ? -0.827 -12.753 -15.889 1.00 84.75 202 PRO A O 1
ATOM 1488 N N . GLY A 1 203 ? -0.221 -12.866 -18.053 1.00 87.06 203 GLY A N 1
ATOM 1489 C CA . GLY A 1 203 ? -0.232 -11.417 -18.283 1.00 87.06 203 GLY A CA 1
ATOM 1490 C C . GLY A 1 203 ? 0.786 -10.613 -17.465 1.00 87.06 203 GLY A C 1
ATOM 1491 O O . GLY A 1 203 ? 0.764 -9.388 -17.531 1.00 87.06 203 GLY A O 1
ATOM 1492 N N . LEU A 1 204 ? 1.683 -11.257 -16.708 1.00 93.38 204 LEU A N 1
ATOM 1493 C CA . LEU A 1 204 ? 2.711 -10.589 -15.910 1.00 93.38 204 LEU A CA 1
ATOM 1494 C C . LEU A 1 204 ? 4.102 -10.846 -16.480 1.00 93.38 204 LEU A C 1
ATOM 1496 O O . LEU A 1 204 ? 4.444 -11.982 -16.808 1.00 93.38 204 LEU A O 1
ATOM 1500 N N . VAL A 1 205 ? 4.940 -9.811 -16.528 1.00 95.44 205 VAL A N 1
ATOM 1501 C CA . VAL A 1 205 ? 6.347 -9.929 -16.933 1.00 95.44 205 VAL A CA 1
ATOM 1502 C C . VAL A 1 205 ? 7.240 -9.169 -15.961 1.00 95.44 205 VAL A C 1
ATOM 1504 O O . VAL A 1 205 ? 7.121 -7.958 -15.794 1.00 95.44 205 VAL A O 1
ATOM 1507 N N . LEU A 1 206 ? 8.166 -9.887 -15.329 1.00 97.31 206 LEU A N 1
ATOM 1508 C CA . LEU A 1 206 ? 9.266 -9.326 -14.551 1.00 97.31 206 LEU A CA 1
ATOM 1509 C C . LEU A 1 206 ? 10.458 -9.084 -15.482 1.00 97.31 206 LEU A C 1
ATOM 1511 O O . LEU A 1 206 ? 11.042 -10.046 -15.982 1.00 97.31 206 LEU A O 1
ATOM 1515 N N . VAL A 1 207 ? 10.845 -7.825 -15.674 1.00 97.88 207 VAL A N 1
ATOM 1516 C CA . VAL A 1 207 ? 12.013 -7.421 -16.466 1.00 97.88 207 VAL A CA 1
ATOM 1517 C C . VAL A 1 207 ? 13.153 -7.026 -15.530 1.00 97.88 207 VAL A C 1
ATOM 1519 O O . VAL A 1 207 ? 12.957 -6.274 -14.577 1.00 97.88 207 VAL A O 1
ATOM 1522 N N . ARG A 1 208 ? 14.359 -7.543 -15.777 1.00 97.75 208 ARG A N 1
ATOM 1523 C CA . ARG A 1 208 ? 15.571 -7.270 -14.990 1.00 97.75 208 ARG A CA 1
ATOM 1524 C C . ARG A 1 208 ? 16.745 -6.999 -15.918 1.00 97.75 208 ARG A C 1
ATOM 1526 O O . ARG A 1 208 ? 16.918 -7.696 -16.907 1.00 97.75 208 ARG A O 1
ATOM 1533 N N . TYR A 1 209 ? 17.561 -5.998 -15.607 1.00 96.06 209 TYR A N 1
ATOM 1534 C CA . TYR A 1 209 ? 18.769 -5.670 -16.376 1.00 96.06 209 TYR A CA 1
ATOM 1535 C C . TYR A 1 209 ? 19.712 -4.777 -15.566 1.00 96.06 209 TYR A C 1
ATOM 1537 O O . TYR A 1 209 ? 19.378 -4.313 -14.474 1.00 96.06 209 TYR A O 1
ATOM 1545 N N . VAL A 1 210 ? 20.912 -4.536 -16.088 1.00 95.44 210 VAL A N 1
ATOM 1546 C CA . VAL A 1 210 ? 21.800 -3.468 -15.614 1.00 95.44 210 VAL A CA 1
ATOM 1547 C C . VAL A 1 210 ? 21.732 -2.310 -16.591 1.00 95.44 210 VAL A C 1
ATOM 1549 O O . VAL A 1 210 ? 21.952 -2.511 -17.783 1.00 95.44 210 VAL A O 1
ATOM 1552 N N . SER A 1 211 ? 21.470 -1.104 -16.090 1.00 93.00 211 SER A N 1
ATOM 1553 C CA . SER A 1 211 ? 21.646 0.128 -16.860 1.00 93.00 211 SER A CA 1
ATOM 1554 C C . SER A 1 211 ? 22.911 0.847 -16.412 1.00 93.00 211 SER A C 1
ATOM 1556 O O . SER A 1 211 ? 23.070 1.098 -15.214 1.00 93.00 211 SER A O 1
ATOM 1558 N N . THR A 1 212 ? 23.757 1.233 -17.358 1.00 91.81 212 THR A N 1
ATOM 1559 C CA . THR A 1 212 ? 24.972 2.013 -17.120 1.00 91.81 212 THR A CA 1
ATOM 1560 C C . THR A 1 212 ? 24.847 3.372 -17.795 1.00 91.81 212 THR A C 1
ATOM 1562 O O . THR A 1 212 ? 24.575 3.451 -18.991 1.00 91.81 212 THR A O 1
ATOM 1565 N N . LEU A 1 213 ? 25.062 4.441 -17.032 1.00 88.12 213 LEU A N 1
ATOM 1566 C CA . LEU A 1 213 ? 25.049 5.823 -17.504 1.00 88.12 213 LEU A CA 1
ATOM 1567 C C . LEU A 1 213 ? 26.178 6.597 -16.822 1.00 88.12 213 LEU A C 1
ATOM 1569 O O . LEU A 1 213 ? 26.301 6.571 -15.599 1.00 88.12 213 LEU A O 1
ATOM 1573 N N . HIS A 1 214 ? 27.013 7.279 -17.609 1.00 86.69 214 HIS A N 1
ATOM 1574 C CA . HIS A 1 214 ? 28.150 8.071 -17.113 1.00 86.69 214 HIS A CA 1
ATOM 1575 C C . HIS A 1 214 ? 29.054 7.316 -16.111 1.00 86.69 214 HIS A C 1
ATOM 1577 O O . HIS A 1 214 ? 29.524 7.878 -15.124 1.00 86.69 214 HIS A O 1
ATOM 1583 N N . GLY A 1 215 ? 29.275 6.015 -16.342 1.00 83.94 215 GLY A N 1
ATOM 1584 C CA . GLY A 1 215 ? 30.093 5.156 -15.474 1.00 83.94 215 GLY A CA 1
ATOM 1585 C C . GLY A 1 215 ? 29.415 4.707 -14.172 1.00 83.94 215 GLY A C 1
ATOM 1586 O O . GLY A 1 215 ? 29.994 3.919 -13.427 1.00 83.94 215 GLY A O 1
ATOM 1587 N N . SER A 1 216 ? 28.189 5.156 -13.903 1.00 88.31 216 SER A N 1
ATOM 1588 C CA . SER A 1 216 ? 27.349 4.650 -12.818 1.00 88.31 216 SER A CA 1
ATOM 1589 C C . SER A 1 216 ? 26.457 3.535 -13.346 1.00 88.31 216 SER A C 1
ATOM 1591 O O . SER A 1 216 ? 25.798 3.697 -14.372 1.00 88.31 216 SER A O 1
ATOM 1593 N N . SER A 1 217 ? 26.431 2.403 -12.648 1.00 92.00 217 SER A N 1
ATOM 1594 C CA . SER A 1 217 ? 25.587 1.263 -13.011 1.00 92.00 217 SER A CA 1
ATOM 1595 C C . SER A 1 217 ? 24.539 1.011 -11.941 1.00 92.00 217 SER A C 1
ATOM 1597 O O . SER A 1 217 ? 24.813 1.147 -10.750 1.00 92.00 217 SER A O 1
ATOM 1599 N N . MET A 1 218 ? 23.345 0.610 -12.360 1.00 92.44 218 MET A N 1
ATOM 1600 C CA . MET A 1 218 ? 22.275 0.195 -11.459 1.00 92.44 218 MET A CA 1
ATOM 1601 C C . MET A 1 218 ? 21.621 -1.085 -11.963 1.00 92.44 218 MET A C 1
ATOM 1603 O O . MET A 1 218 ? 21.429 -1.265 -13.168 1.00 92.44 218 MET A O 1
ATOM 1607 N N . ARG A 1 219 ? 21.266 -1.965 -11.028 1.00 94.69 219 ARG A N 1
ATOM 1608 C CA . ARG A 1 219 ? 20.369 -3.088 -11.279 1.00 94.69 219 ARG A CA 1
ATOM 1609 C C . ARG A 1 219 ? 18.948 -2.552 -11.300 1.00 94.69 219 ARG A C 1
ATOM 1611 O O . ARG A 1 219 ? 18.517 -1.941 -10.325 1.00 94.69 219 ARG A O 1
ATOM 1618 N N . ARG A 1 220 ? 18.233 -2.798 -12.388 1.00 94.81 220 ARG A N 1
ATOM 1619 C CA . ARG A 1 220 ? 16.824 -2.445 -12.531 1.00 94.81 220 ARG A CA 1
ATOM 1620 C C . ARG A 1 220 ? 15.965 -3.693 -12.505 1.00 94.81 220 ARG A C 1
ATOM 1622 O O . ARG A 1 220 ? 16.375 -4.728 -13.033 1.00 94.81 220 ARG A O 1
ATOM 1629 N N . SER A 1 221 ? 14.813 -3.579 -11.859 1.00 96.44 221 SER A N 1
ATOM 1630 C CA . SER A 1 221 ? 13.763 -4.595 -11.848 1.00 96.44 221 SER A CA 1
ATOM 1631 C C . SER A 1 221 ? 12.414 -3.908 -12.012 1.00 96.44 221 SER A C 1
ATOM 1633 O O . SER A 1 221 ? 12.149 -2.931 -11.314 1.00 96.44 221 SER A O 1
ATOM 1635 N N . SER A 1 222 ? 11.564 -4.416 -12.896 1.00 97.06 222 SER A N 1
ATOM 1636 C CA . SER A 1 222 ? 10.208 -3.908 -13.087 1.00 97.06 222 SER A CA 1
ATOM 1637 C C . SER A 1 222 ? 9.210 -5.034 -13.312 1.00 97.06 222 SER A C 1
ATOM 1639 O O . SER A 1 222 ? 9.528 -6.041 -13.941 1.00 97.06 222 SER A O 1
ATOM 1641 N N . LEU A 1 223 ? 8.004 -4.878 -12.767 1.00 97.50 223 LEU A N 1
ATOM 1642 C CA . LEU A 1 223 ? 6.890 -5.800 -12.975 1.00 97.50 223 LEU A CA 1
ATOM 1643 C C . LEU A 1 223 ? 5.844 -5.121 -13.852 1.00 97.50 223 LEU A C 1
ATOM 1645 O O . LEU A 1 223 ? 5.298 -4.082 -13.479 1.00 97.50 223 LEU A O 1
ATOM 1649 N N . TRP A 1 224 ? 5.560 -5.732 -14.993 1.00 96.06 224 TRP A N 1
ATOM 1650 C CA . TRP A 1 224 ? 4.607 -5.263 -15.986 1.00 96.06 224 TRP A CA 1
ATOM 1651 C C . TRP A 1 224 ? 3.373 -6.158 -16.000 1.00 96.06 224 TRP A C 1
ATOM 1653 O O . TRP A 1 224 ? 3.505 -7.379 -15.946 1.00 96.06 224 TRP A O 1
ATOM 1663 N N . GLY A 1 225 ? 2.192 -5.549 -16.085 1.00 92.81 225 GLY A N 1
ATOM 1664 C CA . GLY A 1 225 ? 0.916 -6.224 -16.307 1.00 92.81 225 GLY A CA 1
ATOM 1665 C C . GLY A 1 225 ? 0.327 -5.875 -17.669 1.00 92.81 225 GLY A C 1
ATOM 1666 O O . GLY A 1 225 ? 0.356 -4.712 -18.086 1.00 92.81 225 GLY A O 1
ATOM 1667 N N . GLN A 1 226 ? -0.186 -6.885 -18.361 1.00 90.25 226 GLN A N 1
ATOM 1668 C CA . GLN A 1 226 ? -0.875 -6.740 -19.633 1.00 90.25 226 GLN A CA 1
ATOM 1669 C C . GLN A 1 226 ? -2.318 -6.305 -19.383 1.00 90.25 226 GLN A C 1
ATOM 1671 O O . GLN A 1 226 ? -3.043 -6.947 -18.629 1.00 90.25 226 GLN A O 1
ATOM 1676 N N . THR A 1 227 ? -2.731 -5.230 -20.047 1.00 85.88 227 THR A N 1
ATOM 1677 C CA . THR A 1 227 ? -4.097 -4.697 -19.992 1.00 85.88 227 THR A CA 1
ATOM 1678 C C . THR A 1 227 ? -4.682 -4.649 -21.404 1.00 85.88 227 THR A C 1
ATOM 1680 O O . THR A 1 227 ? -3.948 -4.732 -22.395 1.00 85.88 227 THR A O 1
ATOM 1683 N N . THR A 1 228 ? -5.994 -4.435 -21.532 1.00 79.00 228 THR A N 1
ATOM 1684 C CA . THR A 1 228 ? -6.628 -4.211 -22.848 1.00 79.00 228 THR A CA 1
ATOM 1685 C C . THR A 1 228 ? -6.081 -2.969 -23.566 1.00 79.00 228 THR A C 1
ATOM 1687 O O . THR A 1 228 ? -6.098 -2.908 -24.793 1.00 79.00 228 THR A O 1
ATOM 1690 N N . GLY A 1 229 ? -5.564 -1.991 -22.811 1.00 79.62 229 GLY A N 1
ATOM 1691 C CA . GLY A 1 229 ? -4.947 -0.760 -23.313 1.00 79.62 229 GLY A CA 1
ATOM 1692 C C . GLY A 1 229 ? -3.428 -0.833 -23.505 1.00 79.62 229 GLY A C 1
ATOM 1693 O O . GLY A 1 229 ? -2.811 0.200 -23.758 1.00 79.62 229 GLY A O 1
ATOM 1694 N N . GLY A 1 230 ? -2.819 -2.016 -23.371 1.00 87.62 230 GLY A N 1
ATOM 1695 C CA . GLY A 1 230 ? -1.370 -2.219 -23.451 1.00 87.62 230 GLY A CA 1
ATOM 1696 C C . GLY A 1 230 ? -0.727 -2.529 -22.098 1.00 87.62 230 GLY A C 1
ATOM 1697 O O . GLY A 1 230 ? -1.400 -2.890 -21.135 1.00 87.62 230 GLY A O 1
ATOM 1698 N N . TRP A 1 231 ? 0.596 -2.422 -22.028 1.00 94.50 231 TRP A N 1
ATOM 1699 C CA . TRP A 1 231 ? 1.370 -2.783 -20.841 1.00 94.50 231 TRP A CA 1
ATOM 1700 C C . TRP A 1 231 ? 1.435 -1.642 -19.826 1.00 94.50 231 TRP A C 1
ATOM 1702 O O . TRP A 1 231 ? 1.759 -0.507 -20.183 1.00 94.50 231 TRP A O 1
ATOM 1712 N N . ARG A 1 232 ? 1.186 -1.961 -18.552 1.00 95.44 232 ARG A N 1
ATOM 1713 C CA . ARG A 1 232 ? 1.354 -1.033 -17.428 1.00 95.44 232 ARG A CA 1
ATOM 1714 C C . ARG A 1 232 ? 2.346 -1.566 -16.408 1.00 95.44 232 ARG A C 1
ATOM 1716 O O . ARG A 1 232 ? 2.265 -2.726 -16.007 1.00 95.44 232 ARG A O 1
ATOM 1723 N N . VAL A 1 233 ? 3.270 -0.721 -15.965 1.00 96.19 233 VAL A N 1
ATOM 1724 C CA . VAL A 1 233 ? 4.210 -1.065 -14.897 1.00 96.19 233 VAL A CA 1
ATOM 1725 C C . VAL A 1 233 ? 3.511 -0.939 -13.544 1.00 96.19 233 VAL A C 1
ATOM 1727 O O . VAL A 1 233 ? 2.892 0.081 -13.244 1.00 96.19 233 VAL A O 1
ATOM 1730 N N . GLN A 1 234 ? 3.601 -1.985 -12.728 1.00 95.00 234 GLN A N 1
ATOM 1731 C CA . GLN A 1 234 ? 3.056 -2.052 -11.365 1.00 95.00 234 GLN A CA 1
ATOM 1732 C C . GLN A 1 234 ? 4.134 -1.772 -10.314 1.00 95.00 234 GLN A C 1
ATOM 1734 O O . GLN A 1 234 ? 3.878 -1.181 -9.264 1.00 95.00 234 GLN A O 1
ATOM 1739 N N . PHE A 1 235 ? 5.369 -2.177 -10.603 1.00 95.69 235 PHE A N 1
ATOM 1740 C CA . PHE A 1 235 ? 6.501 -1.983 -9.710 1.00 95.69 235 PHE A CA 1
ATOM 1741 C C . PHE A 1 235 ? 7.761 -1.649 -10.498 1.00 95.69 235 PHE A C 1
ATOM 1743 O O . PHE A 1 235 ? 8.007 -2.258 -11.539 1.00 95.69 235 PHE A O 1
ATOM 1750 N N . HIS A 1 236 ? 8.573 -0.729 -9.983 1.00 94.75 236 HIS A N 1
ATOM 1751 C CA . HIS A 1 236 ? 9.908 -0.443 -10.500 1.00 94.75 236 HIS A CA 1
ATOM 1752 C C . HIS A 1 236 ? 10.913 -0.279 -9.347 1.00 94.75 236 HIS A C 1
ATOM 1754 O O . HIS A 1 236 ? 10.596 0.247 -8.283 1.00 94.75 236 HIS A O 1
ATOM 1760 N N . GLN A 1 237 ? 12.149 -0.724 -9.545 1.00 94.69 237 GLN A N 1
ATOM 1761 C CA . GLN A 1 237 ? 13.239 -0.530 -8.593 1.00 94.69 237 GLN A CA 1
ATOM 1762 C C . GLN A 1 237 ? 14.554 -0.314 -9.329 1.00 94.69 237 GLN A C 1
ATOM 1764 O O . GLN A 1 237 ? 14.881 -1.048 -10.265 1.00 94.69 237 GLN A O 1
ATOM 1769 N N . GLY A 1 238 ? 15.342 0.645 -8.843 1.00 91.19 238 GLY A N 1
ATOM 1770 C CA . GLY A 1 238 ? 16.740 0.829 -9.220 1.00 91.19 238 GLY A CA 1
ATOM 1771 C C . GLY A 1 238 ? 17.650 0.694 -8.002 1.00 91.19 238 GLY A C 1
ATOM 1772 O O . GLY A 1 238 ? 17.514 1.439 -7.040 1.00 91.19 238 GLY A O 1
ATOM 1773 N N . THR A 1 239 ? 18.608 -0.230 -8.039 1.00 91.19 239 THR A N 1
ATOM 1774 C CA . THR A 1 239 ? 19.618 -0.390 -6.981 1.00 91.19 239 THR A CA 1
ATOM 1775 C C . THR A 1 239 ? 20.999 -0.109 -7.548 1.00 91.19 239 THR A C 1
ATOM 1777 O O . THR A 1 239 ? 21.438 -0.786 -8.481 1.00 91.19 239 THR A O 1
ATOM 1780 N N . ALA A 1 240 ? 21.690 0.892 -7.000 1.00 90.94 240 ALA A N 1
ATOM 1781 C CA . ALA A 1 240 ? 23.046 1.229 -7.417 1.00 90.94 240 ALA A CA 1
ATOM 1782 C C . ALA A 1 240 ? 23.987 0.029 -7.224 1.00 90.94 240 ALA A C 1
ATOM 1784 O O . ALA A 1 240 ? 23.973 -0.633 -6.186 1.00 90.94 240 ALA A O 1
ATOM 1785 N N . LEU A 1 241 ? 24.807 -0.254 -8.234 1.00 89.38 241 LEU A N 1
ATOM 1786 C CA . LEU A 1 241 ? 25.888 -1.225 -8.119 1.00 89.38 241 LEU A CA 1
ATOM 1787 C C . LEU A 1 241 ? 27.131 -0.503 -7.602 1.00 89.38 241 LEU A C 1
ATOM 1789 O O . LEU A 1 241 ? 27.456 0.591 -8.069 1.00 89.38 241 LEU A O 1
ATOM 1793 N N . ALA A 1 242 ? 27.825 -1.114 -6.640 1.00 79.38 242 ALA A N 1
ATOM 1794 C CA . ALA A 1 242 ? 29.109 -0.603 -6.181 1.00 79.38 242 ALA A CA 1
ATOM 1795 C C . ALA A 1 242 ? 30.062 -0.456 -7.377 1.00 79.38 242 ALA A C 1
ATOM 1797 O O . ALA A 1 242 ? 30.100 -1.319 -8.259 1.00 79.38 242 ALA A O 1
ATOM 1798 N N . LYS A 1 243 ? 30.825 0.642 -7.411 1.00 65.12 243 LYS A N 1
ATOM 1799 C CA . LYS A 1 243 ? 31.956 0.747 -8.336 1.00 65.12 243 LYS A CA 1
ATOM 1800 C C . LYS A 1 243 ? 32.962 -0.328 -7.922 1.00 65.12 243 LYS A C 1
ATOM 1802 O O . LYS A 1 243 ? 33.326 -0.374 -6.749 1.00 65.12 243 LYS A O 1
ATOM 1807 N N . ALA A 1 244 ? 33.297 -1.215 -8.857 1.00 55.09 244 ALA A N 1
ATOM 1808 C CA . ALA A 1 244 ? 34.344 -2.213 -8.670 1.00 55.09 244 ALA A CA 1
ATOM 1809 C C . ALA A 1 244 ? 35.704 -1.542 -8.436 1.00 55.09 244 ALA A C 1
ATOM 1811 O O . ALA A 1 244 ? 35.907 -0.433 -8.987 1.00 55.09 244 ALA A O 1
#

Foldseek 3Di:
DWKKAKDFPVQVVCCVVVQWRFAQAVPRGCVGPQWRWIADPVCVQVVCLVGPFPPPTWMKMFTFDPVVCVVVVWDWDFDDPVPPGTTITTRDIDGPVRGPDIWTWDDDPRTTDGDDPQPPPVLPFWLVPAPQVQQVVLVVCCLPLVQLVDLVSLLVQARQAAWEQEQVRDIDGPVVVSVCSVVDDRSVPWDWADWDWDRPTRQKIWTWIWIDDPNWIWIKIWIWGQDPSGIHTRYIYTHTDDRD

Radius of gyration: 22.29 Å; chains: 1; bounding box: 61×40×57 Å

=== Feature glossary ===
Annotated list of the representations used here:

Nearest PDB structures. The Foldseek neighbor list gives the closest experimentally determined structures in the PDB, ranked by structural alignment. TM-score near 1 means near-identical fold; near 0.3 means only rough topology match. This is how one finds what a novel AlphaFold prediction most resembles in the solved-structure universe.

Foldseek 3Di. Foldseek's 3Di representation compresses backbone geometry into a per-residue letter drawn from a learned twenty-state alphabet. It captures the tertiary interaction pattern around each residue — which residues are packed against it in space, regardless of where they are in sequence.

Radius of gyration, Cα contacts, bounding box. Radius of gyration (Rg) is the root-mean-square distance of Cα atoms from their centroid — a single number for overall size and compactness. A globular domain of N residues has Rg ≈ 2.2·N^0.38 Å; an extended or disordered chain has a much larger Rg. The Cα contact count is the number of residue pairs whose Cα atoms are within 8 Å and are more than four positions apart in sequence — a standard proxy for tertiary packing density. The bounding box is the smallest axis-aligned box enclosing all Cα atoms.

InterPro / GO / CATH / organism. The annotation block draws on four external resources. InterPro: which protein families and domains the sequence belongs to. GO: standardized terms for what the protein does, what process it participates in, and where in the cell it acts. CATH: which structural fold it has in the CATH hierarchy. Organism: the species of origin.

mmCIF coordinates. The mmCIF block holds the 3D Cartesian coordinates of each backbone atom (N, Cα, C, O) in ångströms. mmCIF is the PDB's canonical archive format — a tagged-loop text representation of the atomic model.

pLDDT. pLDDT is the predicted lDDT-Cα score: AlphaFold's confidence that the local environment of each residue (all inter-atomic distances within 15 Å) is correctly placed. It is a per-residue number between 0 and 100, with higher meaning more reliable.

Backbone torsions (φ/ψ). φ (phi) and ψ (psi) are the two rotatable backbone dihedrals per residue: φ is the C(i-1)–N–Cα–C torsion, ψ is the N–Cα–C–N(i+1) torsion, both in degrees on (−180°, 180°]. α-helical residues cluster near (−60°, −45°); β-strand residues near (−120°, +130°). A Ramachandran plot is simply a scatter of (φ, ψ) for every residue.

B-factor. For experimental (PDB) structures, the B-factor (temperature factor) quantifies the positional spread of each atom in the crystal — a combination of thermal vibration and static disorder — in units of Å². High B-factors mark flexible loops or poorly resolved regions; low B-factors mark the rigid, well-ordered core.

Secondary structure (3-state, P-SEA). SS3 is a coarse helix/strand/coil call (letters a/b/c) made by the P-SEA algorithm from inter-Cα distances and dihedrals. It is less detailed than DSSP but needs only Cα positions.

Predicted aligned error. Predicted aligned error is AlphaFold's pairwise confidence. Unlike pLDDT (per-residue), PAE is per-residue-pair and captures whether two parts of the structure are correctly placed relative to each other. Units are ångströms of expected positional error.

Solvent-accessible surface area. Solvent-accessible surface area (SASA) is the area in Å² traced out by the centre of a 1.4 Å probe sphere (a water molecule) rolled over the protein's van der Waals surface (Shrake–Rupley / Lee–Richards construction). Buried residues have near-zero SASA; fully exposed residues can exceed 200 Å². The total SASA scales roughly with the number of surface residues.

Secondary structure (8-state, DSSP). The SS8 string is DSSP's per-residue secondary-structure call. α-helix (H) means an i→i+4 H-bond ladder; β-strand (E) means the residue participates in a β-sheet; 3₁₀ (G) and π (I) are tighter and wider helices; T/S are turns/bends; '-' is loop.

Rendered structure images. Structure images are PyMOL renders from six orthogonal camera directions. Cartoon representation draws helices as coils and strands as arrows; sticks shows the backbone as bonds; surface shows the solvent-excluded envelope. Rainbow coloring maps sequence position to hue (blue→red, N→C); chain coloring assigns a distinct color per polypeptide.

Sequence. The amino-acid sequence is the protein's primary structure: the linear order of residues from the N-terminus to the C-terminus, written in one-letter code. Everything else here — the 3D coordinates, the secondary structure, the domain annotations — is ultimately a consequence of this string.

Contact-map, Ramachandran, and PAE plots. Three diagnostic plots accompany the record. The Cα contact map visualizes the tertiary structure as a 2D adjacency matrix (8 Å cutoff, sequence-local contacts suppressed). The Ramachandran plot shows the distribution of backbone (φ, ψ) torsions, with points in the α and β basins reflecting secondary structure content. The PAE plot shows AlphaFold's inter-residue confidence as a color matrix.